Protein AF-A0A525PSF4-F1 (afdb_monomer_lite)

Foldseek 3Di:
DVVVCVVCVVVVVCCVQLDCLDPHVVVVVVCVVVVPPPLQVLLVLLVVLCCCCPQQVQPPRDDSDDDPVSSVSSPVSNVVSVVVVVVVLVVVLVVCCVVPVVVSVVSVVVCCCVVQVVVVVVLVCCLVPPPSRPPRSVSSVVSSVVVVVVVVCCVPVVDDDDDDDDDDDDDDDPVVDDDDPDDDDFPDQPDDPPDPDDDPPDDGTDD

Sequence (207 aa):
MAFNVMLIGGISTLLFNGNPLLRFDGYYVLADFIEIPNLSGRSTNYLSYLVQRYLYGVRDADQITSLWSERIWFVLYGVAAFIYRMFIMFAIIAYIAGRFFIIGVVLAIWAASTQLLIPIGKGMSFLSGSPKLRTNRPRAIMTTTAIVAALLALLFLVPFPSYSIVDGVIWPSQQAQVRAGTNGFVTKVAIGSEQKKVRTDDLLLQL

pLDDT: mean 76.55, std 10.65, range [49.19, 89.62]

Structure (mmCIF, N/CA/C/O backbone):
data_AF-A0A525PSF4-F1
#
_entry.id   AF-A0A525PSF4-F1
#
loop_
_atom_site.group_PDB
_atom_site.id
_atom_site.type_symbol
_atom_site.label_atom_id
_atom_site.label_alt_id
_atom_site.label_comp_id
_atom_site.label_asym_id
_atom_site.label_entity_id
_atom_site.label_seq_id
_atom_site.pdbx_PDB_ins_code
_atom_site.Cartn_x
_atom_site.Cartn_y
_atom_site.Cartn_z
_atom_site.occupancy
_atom_site.B_iso_or_equiv
_atom_site.auth_seq_id
_atom_site.auth_comp_id
_atom_site.auth_asym_id
_atom_site.auth_atom_id
_atom_site.pdbx_PDB_model_num
ATOM 1 N N . MET A 1 1 ? -19.520 26.017 9.541 1.00 68.56 1 MET A N 1
ATOM 2 C CA . MET A 1 1 ? -19.691 24.702 8.878 1.00 68.56 1 MET A CA 1
ATOM 3 C C . MET A 1 1 ? -19.338 24.743 7.393 1.00 68.56 1 MET A C 1
ATOM 5 O O . MET A 1 1 ? -18.453 23.995 7.009 1.00 68.56 1 MET A O 1
ATOM 9 N N . ALA A 1 2 ? -19.917 25.641 6.580 1.00 78.25 2 ALA A N 1
ATOM 10 C CA . ALA A 1 2 ? -19.591 25.749 5.146 1.00 78.25 2 ALA A CA 1
ATOM 11 C C . ALA A 1 2 ? -18.096 26.011 4.852 1.00 78.25 2 ALA A C 1
ATOM 13 O O . ALA A 1 2 ? -17.533 25.368 3.976 1.00 78.25 2 ALA A O 1
ATOM 14 N N . PHE A 1 3 ? -17.428 26.868 5.636 1.00 84.69 3 PHE A N 1
ATOM 15 C CA . PHE A 1 3 ? -15.984 27.119 5.506 1.00 84.69 3 PHE A CA 1
ATOM 16 C C . PHE A 1 3 ? -15.126 25.876 5.800 1.00 84.69 3 PHE A C 1
ATOM 18 O O . PHE A 1 3 ? -14.216 25.576 5.038 1.00 84.69 3 PHE A O 1
ATOM 25 N N . ASN A 1 4 ? -15.455 25.101 6.842 1.00 83.12 4 ASN A N 1
ATOM 26 C CA . ASN A 1 4 ? -14.743 23.854 7.153 1.00 83.12 4 ASN A CA 1
ATOM 27 C C . ASN A 1 4 ? -14.926 22.817 6.039 1.00 83.12 4 ASN A C 1
ATOM 29 O O . ASN A 1 4 ? -13.969 22.150 5.669 1.00 83.12 4 ASN A O 1
ATOM 33 N N . VAL A 1 5 ? -16.131 22.710 5.471 1.00 85.75 5 VAL A N 1
ATOM 34 C CA . VAL A 1 5 ? -16.399 21.820 4.331 1.00 85.75 5 VAL A CA 1
ATOM 35 C C . VAL A 1 5 ? -15.643 22.284 3.082 1.00 85.75 5 VAL A C 1
ATOM 37 O O . VAL A 1 5 ? -15.045 21.457 2.403 1.00 85.75 5 VAL A O 1
ATOM 40 N N . MET A 1 6 ? -15.604 23.592 2.808 1.00 89.25 6 MET A N 1
ATOM 41 C CA . MET A 1 6 ? -14.854 24.171 1.688 1.00 89.25 6 MET A CA 1
ATOM 42 C C . MET A 1 6 ? -13.342 23.949 1.833 1.00 89.25 6 MET A C 1
ATOM 44 O O . MET A 1 6 ? -12.699 23.525 0.877 1.00 89.25 6 MET A O 1
ATOM 48 N N . LEU A 1 7 ? -12.777 24.177 3.025 1.00 88.38 7 LEU A N 1
ATOM 49 C CA . LEU A 1 7 ? -11.356 23.949 3.304 1.00 88.38 7 LEU A CA 1
ATOM 50 C C . LEU A 1 7 ? -10.989 22.468 3.211 1.00 88.38 7 LEU A C 1
ATOM 52 O O . LEU A 1 7 ? -10.051 22.116 2.501 1.00 88.38 7 LEU A O 1
ATOM 56 N N . ILE A 1 8 ? -11.731 21.597 3.899 1.00 84.94 8 ILE A N 1
ATOM 57 C CA . ILE A 1 8 ? -11.455 20.155 3.911 1.00 84.94 8 ILE A CA 1
ATOM 58 C C . ILE A 1 8 ? -11.647 19.577 2.507 1.00 84.94 8 ILE A C 1
ATOM 60 O O . ILE A 1 8 ? -10.788 18.838 2.036 1.00 84.94 8 ILE A O 1
ATOM 64 N N . GLY A 1 9 ? -12.726 19.943 1.811 1.00 80.94 9 GLY A N 1
ATOM 65 C CA . GLY A 1 9 ? -12.998 19.496 0.446 1.00 80.94 9 GLY A CA 1
ATOM 66 C C . GLY A 1 9 ? -11.954 19.988 -0.556 1.00 80.94 9 GLY A C 1
ATOM 67 O O . GLY A 1 9 ? -11.463 19.195 -1.359 1.00 80.94 9 GLY A O 1
ATOM 68 N N . GLY A 1 10 ? -11.558 21.261 -0.480 1.00 80.88 10 GLY A N 1
ATOM 69 C CA . GLY A 1 10 ? -10.532 21.843 -1.348 1.00 80.88 10 GLY A CA 1
ATOM 70 C C . GLY A 1 10 ? -9.157 21.209 -1.138 1.00 80.88 10 GLY A C 1
ATOM 71 O O . GLY A 1 10 ? -8.545 20.739 -2.096 1.00 80.88 10 GLY A O 1
ATOM 72 N N . ILE A 1 11 ? -8.700 21.114 0.117 1.00 83.12 11 ILE A N 1
ATOM 73 C CA . ILE A 1 11 ? -7.413 20.489 0.460 1.00 83.12 11 ILE A CA 1
ATOM 74 C C . ILE A 1 11 ? -7.424 19.002 0.094 1.00 83.12 11 ILE A C 1
ATOM 76 O O . ILE A 1 11 ? -6.464 18.509 -0.490 1.00 83.12 11 ILE A O 1
ATOM 80 N N . SER A 1 12 ? -8.512 18.286 0.388 1.00 78.25 12 SER A N 1
ATOM 81 C CA . SER A 1 12 ? -8.633 16.866 0.059 1.00 78.25 12 SER A CA 1
ATOM 82 C C . SER A 1 12 ? -8.576 16.642 -1.451 1.00 78.25 12 SER A C 1
ATOM 84 O O . SER A 1 12 ? -7.785 15.822 -1.906 1.00 78.25 12 SER A O 1
ATOM 86 N N . THR A 1 13 ? -9.321 17.420 -2.240 1.00 81.31 13 THR A N 1
ATOM 87 C CA . THR A 1 13 ? -9.320 17.305 -3.708 1.00 81.31 13 THR A CA 1
ATOM 88 C C . THR A 1 13 ? -7.936 17.573 -4.290 1.00 81.31 13 THR A C 1
ATOM 90 O O . THR A 1 13 ? -7.489 16.837 -5.168 1.00 81.31 13 THR A O 1
ATOM 93 N N . LEU A 1 14 ? -7.235 18.583 -3.768 1.00 80.00 14 LEU A N 1
ATOM 94 C CA . LEU A 1 14 ? -5.888 18.929 -4.211 1.00 80.00 14 LEU A CA 1
ATOM 95 C C . LEU A 1 14 ? -4.870 17.848 -3.832 1.00 80.00 14 LEU A C 1
ATOM 97 O O . LEU A 1 14 ? -4.050 17.479 -4.662 1.00 80.00 14 LEU A O 1
ATOM 101 N N . LEU A 1 15 ? -4.947 17.282 -2.625 1.00 78.12 15 LEU A N 1
ATOM 102 C CA . LEU A 1 15 ? -4.068 16.186 -2.202 1.00 78.12 15 LEU A CA 1
ATOM 103 C C . LEU A 1 15 ? -4.342 14.882 -2.964 1.00 78.12 15 LEU A C 1
ATOM 105 O O . LEU A 1 15 ? -3.406 14.148 -3.276 1.00 78.12 15 LEU A O 1
ATOM 109 N N . PHE A 1 16 ? -5.606 14.591 -3.284 1.00 76.06 16 PHE A N 1
ATOM 110 C CA . PHE A 1 16 ? -5.970 13.404 -4.058 1.00 76.06 16 PHE A CA 1
ATOM 111 C C . PHE A 1 16 ? -5.549 13.526 -5.529 1.00 76.06 16 PHE A C 1
ATOM 113 O O . PHE A 1 16 ? -4.930 12.594 -6.043 1.00 76.06 16 PHE A O 1
ATOM 120 N N . ASN A 1 17 ? -5.821 14.657 -6.196 1.00 79.62 17 ASN A N 1
ATOM 121 C CA . ASN A 1 17 ? -5.400 14.871 -7.590 1.00 79.62 17 ASN A CA 1
ATOM 122 C C . ASN A 1 17 ? -3.900 15.139 -7.723 1.00 79.62 17 ASN A C 1
ATOM 124 O O . ASN A 1 17 ? -3.276 14.677 -8.672 1.00 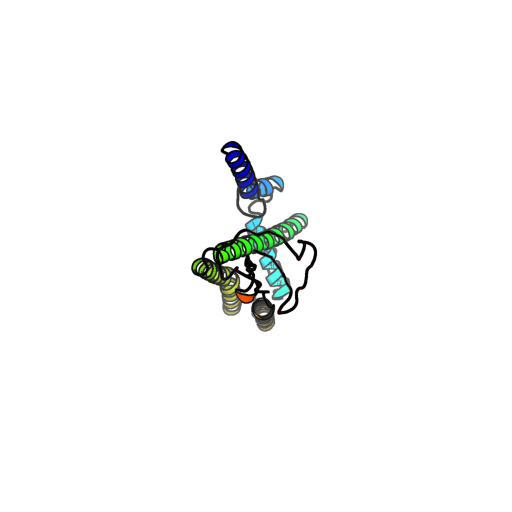79.62 17 ASN A O 1
ATOM 128 N N . GLY A 1 18 ? -3.306 15.838 -6.759 1.00 79.06 18 GLY A N 1
ATOM 129 C CA . GLY A 1 18 ? -1.881 16.161 -6.721 1.00 79.06 18 GLY A CA 1
ATOM 130 C C . GLY A 1 18 ? -0.982 14.981 -6.361 1.00 79.06 18 GLY A C 1
ATOM 131 O O . GLY A 1 18 ? 0.233 15.141 -6.314 1.00 79.06 18 GLY A O 1
ATOM 132 N N . ASN A 1 19 ? -1.541 13.797 -6.112 1.00 83.38 19 ASN A N 1
ATOM 133 C CA . ASN A 1 19 ? -0.766 12.607 -5.813 1.00 83.38 19 ASN A CA 1
ATOM 134 C C . ASN A 1 19 ? 0.013 12.123 -7.054 1.00 83.38 19 ASN A C 1
ATOM 136 O O . ASN A 1 19 ? -0.598 11.610 -7.994 1.00 83.38 19 ASN A O 1
ATOM 140 N N . PRO A 1 20 ? 1.356 12.185 -7.044 1.00 80.12 20 PRO A N 1
ATOM 141 C CA . PRO A 1 20 ? 2.158 11.825 -8.207 1.00 80.12 20 PRO A CA 1
ATOM 142 C C . PRO A 1 20 ? 2.241 10.310 -8.450 1.00 80.12 20 PRO A C 1
ATOM 144 O O . PRO A 1 20 ? 2.623 9.870 -9.533 1.00 80.12 20 PRO A O 1
ATOM 147 N N . LEU A 1 21 ? 1.893 9.488 -7.456 1.00 81.81 21 LEU A N 1
ATOM 148 C CA . LEU A 1 21 ? 2.048 8.030 -7.498 1.00 81.81 21 LEU A CA 1
ATOM 149 C C . LEU A 1 21 ? 0.902 7.314 -8.225 1.00 81.81 21 LEU A C 1
ATOM 151 O O . LEU A 1 21 ? 1.053 6.165 -8.644 1.00 81.81 21 LEU A O 1
ATOM 155 N N . LEU A 1 22 ? -0.243 7.973 -8.392 1.00 79.25 22 LEU A N 1
ATOM 156 C CA . LEU A 1 22 ? -1.371 7.481 -9.181 1.00 79.25 22 LEU A CA 1
ATOM 157 C C . LEU A 1 22 ? -1.540 8.356 -10.421 1.00 79.25 22 LEU A C 1
ATOM 159 O O . LEU A 1 22 ? -1.177 9.522 -10.391 1.00 79.25 22 LEU A O 1
ATOM 163 N N . ARG A 1 23 ? -2.084 7.796 -11.512 1.00 76.94 23 ARG A N 1
ATOM 164 C CA . ARG A 1 23 ? -2.339 8.514 -12.779 1.00 76.94 23 ARG A CA 1
ATOM 165 C C . ARG A 1 23 ? -3.485 9.529 -12.635 1.00 76.94 23 ARG A C 1
ATOM 167 O O . ARG A 1 23 ? -4.541 9.365 -13.237 1.00 76.94 23 ARG A O 1
ATOM 174 N N . PHE A 1 24 ? -3.258 10.537 -11.811 1.00 82.75 24 PHE A N 1
ATOM 175 C CA . PHE A 1 24 ? -4.042 11.757 -11.681 1.00 82.75 24 PHE A CA 1
ATOM 176 C C . PHE A 1 24 ? -3.187 12.941 -12.153 1.00 82.75 24 PHE A C 1
ATOM 178 O O . PHE A 1 24 ? -2.086 12.740 -12.673 1.00 82.75 24 PHE A O 1
ATOM 185 N N . ASP A 1 25 ? -3.658 14.169 -11.964 1.00 84.38 25 ASP A N 1
ATOM 186 C CA . ASP A 1 25 ? -2.964 15.372 -12.439 1.00 84.38 25 ASP A CA 1
ATOM 187 C C . ASP A 1 25 ? -1.530 15.491 -11.891 1.00 84.38 25 ASP A C 1
ATOM 189 O O . ASP A 1 25 ? -0.600 15.812 -12.630 1.00 84.38 25 ASP A O 1
ATOM 193 N N . GLY A 1 26 ? -1.304 15.115 -10.628 1.00 84.81 26 GLY A N 1
ATOM 194 C CA . GLY A 1 26 ? 0.020 15.116 -10.003 1.00 84.81 26 GLY A CA 1
ATOM 195 C C . GLY A 1 26 ? 1.029 14.179 -10.672 1.00 84.81 26 GLY A C 1
ATOM 196 O O . GLY A 1 26 ? 2.228 14.453 -10.657 1.00 84.81 26 GLY A O 1
ATOM 197 N N . TYR A 1 27 ? 0.573 13.086 -11.295 1.00 88.06 27 TYR A N 1
ATOM 198 C CA . TYR A 1 27 ? 1.457 12.195 -12.051 1.00 88.06 27 TYR A CA 1
ATOM 199 C C . TYR A 1 27 ? 1.974 12.856 -13.322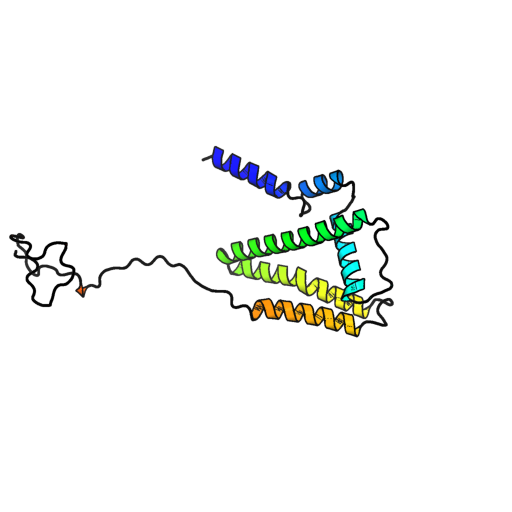 1.00 88.06 27 TYR A C 1
ATOM 201 O O . TYR A 1 27 ? 3.144 12.683 -13.655 1.00 88.06 27 TYR A O 1
ATOM 209 N N . TYR A 1 28 ? 1.120 13.596 -14.029 1.00 87.31 28 TYR A N 1
ATOM 210 C CA . TYR A 1 28 ? 1.524 14.289 -15.249 1.00 87.31 28 TYR A CA 1
ATOM 211 C C . TYR A 1 28 ? 2.486 15.430 -14.929 1.00 87.31 28 TYR A C 1
ATOM 213 O O . TYR A 1 28 ? 3.520 15.532 -15.575 1.00 87.31 28 TYR A O 1
ATOM 221 N N . VAL A 1 29 ? 2.238 16.168 -13.841 1.00 87.38 29 VAL A N 1
ATOM 222 C CA . VAL A 1 29 ? 3.183 17.173 -13.329 1.00 87.38 29 VAL A CA 1
ATOM 223 C C . VAL A 1 29 ? 4.546 16.548 -13.016 1.00 87.38 29 VAL A C 1
ATOM 225 O O . VAL A 1 29 ? 5.573 17.094 -13.407 1.00 87.38 29 VAL A O 1
ATOM 228 N N . LEU A 1 30 ? 4.580 15.388 -12.348 1.00 87.25 30 LEU A N 1
ATOM 229 C CA . LEU A 1 30 ? 5.835 14.682 -12.074 1.00 87.25 30 LEU A CA 1
ATOM 230 C C . LEU A 1 30 ? 6.518 14.202 -13.366 1.00 87.25 30 LEU A C 1
ATOM 232 O O . LEU A 1 30 ? 7.735 14.308 -13.495 1.00 87.25 30 LEU A O 1
ATOM 236 N N . ALA A 1 31 ? 5.754 13.637 -14.301 1.00 86.88 31 ALA A N 1
ATOM 237 C CA . ALA A 1 31 ? 6.284 13.109 -15.554 1.00 86.88 31 ALA A CA 1
ATOM 238 C C . ALA A 1 31 ? 6.900 14.213 -16.423 1.00 86.88 31 ALA A C 1
ATOM 240 O O . ALA A 1 31 ? 7.978 14.000 -16.978 1.00 86.88 31 ALA A O 1
ATOM 241 N N . ASP A 1 32 ? 6.258 15.381 -16.475 1.00 88.69 32 ASP A N 1
ATOM 242 C CA . ASP A 1 32 ? 6.763 16.562 -17.173 1.00 88.69 32 ASP A CA 1
ATOM 243 C C . ASP A 1 32 ? 7.988 17.143 -16.457 1.00 88.69 32 ASP A C 1
ATOM 245 O O . ASP A 1 32 ? 8.981 17.456 -17.105 1.00 88.69 32 ASP A O 1
ATOM 249 N N . PHE A 1 33 ? 7.979 17.199 -15.119 1.00 89.62 33 PHE A N 1
ATOM 250 C CA . PHE A 1 33 ? 9.115 17.691 -14.330 1.00 89.62 33 PHE A CA 1
ATOM 251 C C . PHE A 1 33 ? 10.390 16.851 -14.508 1.00 89.62 33 PHE A C 1
ATOM 253 O O . PHE A 1 33 ? 11.495 17.384 -14.466 1.00 89.62 33 PHE A O 1
ATOM 260 N N . ILE A 1 34 ? 10.246 15.535 -14.681 1.00 86.88 34 ILE A N 1
ATOM 261 C CA . ILE A 1 34 ? 11.376 14.611 -14.883 1.00 86.88 34 ILE A CA 1
ATOM 262 C C . ILE A 1 34 ? 11.661 14.409 -16.387 1.00 86.88 34 ILE A C 1
ATOM 264 O O . ILE A 1 34 ? 12.606 13.713 -16.742 1.00 86.88 34 ILE A O 1
ATOM 268 N N . GLU A 1 35 ? 10.863 15.004 -17.279 1.00 88.12 35 GLU A N 1
ATOM 269 C CA . GLU A 1 35 ? 10.956 14.858 -18.741 1.00 88.12 35 GLU A CA 1
ATOM 270 C C . GLU A 1 35 ? 10.900 13.392 -19.227 1.00 88.12 35 GLU A C 1
ATOM 272 O O . GLU A 1 35 ? 11.423 13.037 -20.286 1.00 88.12 35 GLU A O 1
ATOM 277 N N . ILE A 1 36 ? 10.242 12.504 -18.467 1.00 86.06 36 ILE A N 1
ATOM 278 C CA . ILE A 1 36 ? 10.090 11.086 -18.826 1.00 86.06 36 ILE A CA 1
ATOM 279 C C . ILE A 1 36 ? 8.642 10.821 -19.253 1.00 86.06 36 ILE A C 1
ATOM 281 O O . ILE A 1 36 ? 7.773 10.571 -18.403 1.00 86.06 36 ILE A O 1
ATOM 285 N N . PRO A 1 37 ? 8.357 10.772 -20.569 1.00 84.81 37 PRO A N 1
ATOM 286 C CA . PRO A 1 37 ? 7.018 10.469 -21.041 1.00 84.81 37 PRO A CA 1
ATOM 287 C C . PRO A 1 37 ? 6.627 9.038 -20.659 1.00 84.81 37 PRO A C 1
ATOM 289 O O . PRO A 1 37 ? 7.425 8.097 -20.716 1.00 84.81 37 PRO A O 1
ATOM 292 N N . ASN A 1 38 ? 5.357 8.862 -20.285 1.00 85.62 38 ASN A N 1
ATOM 293 C CA . ASN A 1 38 ? 4.789 7.571 -19.888 1.00 85.62 38 ASN A CA 1
ATOM 294 C C . ASN A 1 38 ? 5.593 6.849 -18.778 1.00 85.62 38 ASN A C 1
ATOM 296 O O . ASN A 1 38 ? 5.748 5.623 -18.810 1.00 85.62 38 ASN A O 1
ATOM 300 N N . LEU A 1 39 ? 6.074 7.599 -17.776 1.00 86.75 39 LEU A N 1
ATOM 301 C CA . LEU A 1 39 ? 6.823 7.089 -16.620 1.00 86.75 39 LEU A CA 1
ATOM 302 C C . LEU A 1 39 ? 6.185 5.837 -15.999 1.00 86.75 39 LEU A C 1
ATOM 304 O O . LEU A 1 39 ? 6.864 4.836 -15.789 1.00 86.75 39 LEU A O 1
ATOM 308 N N . SER A 1 40 ? 4.870 5.847 -15.775 1.00 85.25 40 SER A N 1
ATOM 309 C CA . SER A 1 40 ? 4.142 4.715 -15.178 1.00 85.25 40 SER A CA 1
ATOM 310 C C . SER A 1 40 ? 4.157 3.445 -16.036 1.00 85.25 40 SER A C 1
ATOM 312 O O . SER A 1 40 ? 4.362 2.347 -15.513 1.00 85.25 40 SER A O 1
ATOM 314 N N . GLY A 1 41 ? 3.963 3.574 -17.353 1.00 84.88 41 GLY A N 1
ATOM 315 C CA . GLY A 1 41 ? 4.000 2.440 -18.274 1.00 84.88 41 GLY A CA 1
ATOM 316 C C . GLY A 1 41 ? 5.414 1.879 -18.406 1.00 84.88 41 GLY A C 1
ATOM 317 O O . GLY A 1 41 ? 5.619 0.675 -18.256 1.00 84.88 41 GLY A O 1
ATOM 318 N N . ARG A 1 42 ? 6.406 2.760 -18.604 1.00 86.12 42 ARG A N 1
ATOM 319 C CA . ARG A 1 42 ? 7.826 2.384 -18.701 1.00 86.12 42 ARG A CA 1
ATOM 320 C C . ARG A 1 42 ? 8.328 1.741 -17.408 1.00 86.12 42 ARG A C 1
ATOM 322 O O . ARG A 1 42 ? 8.990 0.710 -17.465 1.00 86.12 42 ARG A O 1
ATOM 329 N N . SER A 1 43 ? 7.937 2.281 -16.257 1.00 86.69 43 SER A N 1
ATOM 330 C CA . SER A 1 43 ? 8.244 1.729 -14.937 1.00 86.69 43 SER A CA 1
ATOM 331 C C . SER A 1 43 ? 7.653 0.331 -14.736 1.00 86.69 43 SER A C 1
ATOM 333 O O . SER A 1 43 ? 8.380 -0.590 -14.364 1.00 86.69 43 SER A O 1
ATOM 335 N N . THR A 1 44 ? 6.373 0.128 -15.069 1.00 83.38 44 THR A N 1
ATOM 336 C CA . THR A 1 44 ? 5.719 -1.191 -14.965 1.00 83.38 44 THR A CA 1
ATOM 337 C C . THR A 1 44 ? 6.405 -2.229 -15.858 1.00 83.38 44 THR A C 1
ATOM 339 O O . THR A 1 44 ? 6.654 -3.362 -15.433 1.00 83.38 44 THR A O 1
ATOM 342 N N . ASN A 1 45 ? 6.768 -1.841 -17.083 1.00 82.56 45 ASN A N 1
ATOM 343 C CA . ASN A 1 45 ? 7.496 -2.705 -18.009 1.00 82.56 45 ASN A CA 1
ATOM 344 C C . ASN A 1 45 ? 8.911 -3.013 -17.500 1.00 82.56 45 ASN A C 1
ATOM 346 O O . ASN A 1 45 ? 9.353 -4.157 -17.576 1.00 82.56 45 ASN A O 1
ATOM 350 N N . TYR A 1 46 ? 9.607 -2.024 -16.932 1.00 84.69 46 TYR A N 1
ATOM 351 C CA . TYR A 1 46 ? 10.944 -2.205 -16.370 1.00 84.69 46 TYR A CA 1
ATOM 352 C C . TYR A 1 46 ? 10.933 -3.136 -15.151 1.00 84.69 46 TYR A C 1
ATOM 354 O O . TYR A 1 46 ? 11.741 -4.061 -15.081 1.00 84.69 4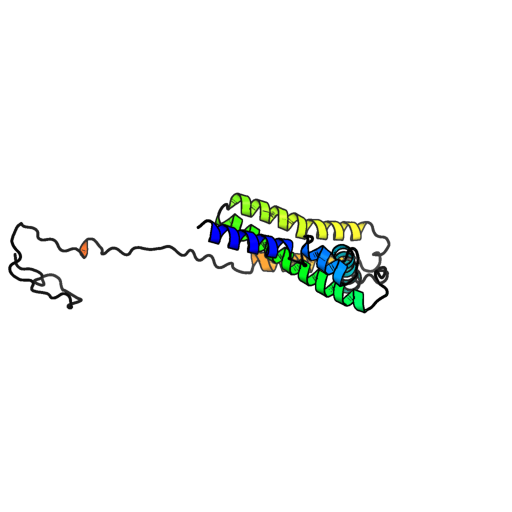6 TYR A O 1
ATOM 362 N N . LEU A 1 47 ? 9.972 -2.976 -14.235 1.00 82.69 47 LEU A N 1
ATOM 363 C CA . LEU A 1 47 ? 9.771 -3.911 -13.124 1.00 82.69 47 LEU A CA 1
ATOM 364 C C . LEU A 1 47 ? 9.449 -5.322 -13.628 1.00 82.69 47 LEU A C 1
ATOM 366 O O . LEU A 1 47 ? 10.001 -6.295 -13.119 1.00 82.69 47 LEU A O 1
ATOM 370 N N . SER A 1 48 ? 8.628 -5.444 -14.673 1.00 78.06 48 SER A N 1
ATOM 371 C CA . SER A 1 48 ? 8.341 -6.737 -15.308 1.00 78.06 48 SER A CA 1
ATOM 372 C C . SER A 1 48 ? 9.602 -7.373 -15.904 1.00 78.06 48 SER A C 1
ATOM 374 O O . SER A 1 48 ? 9.812 -8.573 -15.745 1.00 78.06 48 SER A O 1
ATOM 376 N N . TYR A 1 49 ? 10.479 -6.579 -16.525 1.00 79.25 49 TYR A N 1
ATOM 377 C CA . TYR A 1 49 ? 11.793 -7.019 -17.001 1.00 79.25 49 TYR A CA 1
ATOM 378 C C . TYR A 1 49 ? 12.695 -7.495 -15.850 1.00 79.25 49 TYR A C 1
ATOM 380 O O . TYR A 1 49 ? 13.304 -8.558 -15.956 1.00 79.25 49 TYR A O 1
ATOM 388 N N . LEU A 1 50 ? 12.756 -6.762 -14.731 1.00 78.94 50 LEU A N 1
ATOM 389 C CA . LEU A 1 50 ? 13.505 -7.173 -13.537 1.00 78.94 50 LEU A CA 1
ATOM 390 C C . LEU A 1 50 ? 12.991 -8.511 -12.997 1.00 78.94 50 LEU A C 1
ATOM 392 O O . LEU A 1 50 ? 13.783 -9.409 -12.721 1.00 78.94 50 LEU A O 1
ATOM 396 N N . VAL A 1 51 ? 11.672 -8.677 -12.908 1.00 74.31 51 VAL A N 1
ATOM 397 C CA . VAL A 1 51 ? 11.054 -9.946 -12.513 1.00 74.31 51 VAL A CA 1
ATOM 398 C C . VAL A 1 51 ? 11.442 -11.054 -13.498 1.00 74.31 51 VAL A C 1
ATOM 400 O O . VAL A 1 51 ? 11.929 -12.102 -13.087 1.00 74.31 51 VAL A O 1
ATOM 403 N N . GLN A 1 52 ? 11.340 -10.833 -14.808 1.00 71.00 52 GLN A N 1
ATOM 404 C CA . GLN A 1 52 ? 11.716 -11.850 -15.797 1.00 71.00 52 GLN A CA 1
ATOM 405 C C . GLN A 1 52 ? 13.204 -12.226 -15.734 1.00 71.00 52 GLN A C 1
ATOM 407 O O . GLN A 1 52 ? 13.546 -13.409 -15.786 1.00 71.00 52 GLN A O 1
ATOM 412 N N . ARG A 1 53 ? 14.093 -11.244 -15.577 1.00 74.69 53 ARG A N 1
ATOM 413 C CA . ARG A 1 53 ? 15.541 -11.458 -15.558 1.00 74.69 53 ARG A CA 1
ATOM 414 C C . ARG A 1 53 ? 16.027 -12.096 -14.260 1.00 74.69 53 ARG A C 1
ATOM 416 O O . ARG A 1 53 ? 16.800 -13.049 -14.313 1.00 74.69 53 ARG A O 1
ATOM 423 N N . TYR A 1 54 ? 15.593 -11.582 -13.109 1.00 75.62 54 TYR A N 1
ATOM 424 C CA . TYR A 1 54 ? 16.090 -12.014 -11.799 1.00 75.62 54 TYR A CA 1
ATOM 425 C C . TYR A 1 54 ? 15.231 -13.111 -11.169 1.00 75.62 54 TYR A C 1
ATOM 427 O O . TYR A 1 54 ? 15.783 -14.077 -10.646 1.00 75.62 54 TYR A O 1
ATOM 435 N N . LEU A 1 55 ? 13.900 -13.003 -11.242 1.00 67.00 55 LEU A N 1
ATOM 436 C CA . LEU A 1 55 ? 12.993 -13.985 -10.636 1.00 67.00 55 LEU A CA 1
ATOM 437 C C . LEU A 1 55 ? 12.795 -15.216 -11.530 1.00 67.00 55 LEU A C 1
ATOM 439 O O . LEU A 1 55 ? 12.799 -16.343 -11.036 1.00 67.00 55 LEU A O 1
ATOM 443 N N . TYR A 1 56 ? 12.649 -15.016 -12.844 1.00 66.00 56 TYR A N 1
ATOM 444 C CA . TYR A 1 56 ? 12.439 -16.109 -13.806 1.00 66.00 56 TYR A CA 1
ATOM 445 C C . TYR A 1 56 ? 13.717 -16.556 -14.531 1.00 66.00 56 TYR A C 1
ATOM 447 O O . TYR A 1 56 ? 13.710 -17.578 -15.216 1.00 66.00 56 TYR A O 1
ATOM 455 N N . GLY A 1 57 ? 14.836 -15.844 -14.354 1.00 63.28 57 GLY A N 1
ATOM 456 C CA . GLY A 1 57 ? 16.133 -16.218 -14.928 1.00 63.28 57 GLY A CA 1
ATOM 457 C C . GLY A 1 57 ? 16.200 -16.114 -16.456 1.00 63.28 57 GLY A C 1
ATOM 458 O O . GLY A 1 57 ? 17.008 -16.803 -17.079 1.00 63.28 57 GLY A O 1
ATOM 459 N N . VAL A 1 58 ? 15.340 -15.307 -17.082 1.00 67.38 58 VAL A N 1
ATOM 460 C CA . VAL A 1 58 ? 15.296 -15.118 -18.539 1.00 67.38 58 VAL A CA 1
ATOM 461 C C . VAL A 1 58 ? 16.432 -14.181 -18.946 1.00 67.38 58 VAL A C 1
ATOM 463 O O . VAL A 1 58 ? 16.419 -12.997 -18.615 1.00 67.38 58 VAL A O 1
ATOM 466 N N . ARG A 1 59 ? 17.446 -14.717 -19.636 1.00 59.12 59 ARG A N 1
ATOM 467 C CA . ARG A 1 59 ? 18.638 -13.950 -20.043 1.00 59.12 59 ARG A CA 1
ATOM 468 C C . ARG A 1 59 ? 18.405 -13.076 -21.285 1.00 59.12 59 ARG A C 1
ATOM 470 O O . ARG A 1 59 ? 19.044 -12.036 -21.384 1.00 59.12 59 ARG A O 1
ATOM 477 N N . ASP A 1 60 ? 17.429 -13.426 -22.127 1.00 60.12 60 ASP A N 1
ATOM 478 C CA . ASP A 1 60 ? 17.077 -12.718 -23.376 1.00 60.12 60 ASP A CA 1
ATOM 479 C C . ASP A 1 60 ? 15.931 -11.704 -23.209 1.00 60.12 60 ASP A C 1
ATOM 481 O O . ASP A 1 60 ? 15.108 -11.498 -24.110 1.00 60.12 60 ASP A O 1
ATOM 485 N N . ALA A 1 61 ? 15.811 -11.118 -22.017 1.00 62.94 61 ALA A N 1
ATOM 486 C CA . ALA A 1 61 ? 14.842 -10.061 -21.774 1.00 62.94 61 ALA A CA 1
ATOM 487 C C . ALA A 1 61 ? 15.362 -8.753 -22.401 1.00 62.94 61 ALA A C 1
ATOM 489 O O . ALA A 1 61 ? 16.477 -8.317 -22.105 1.00 62.94 61 ALA A O 1
ATOM 490 N N . ASP A 1 62 ? 14.566 -8.146 -23.278 1.00 60.94 62 ASP A N 1
ATOM 491 C CA . ASP A 1 62 ? 14.954 -6.944 -24.018 1.00 60.94 62 ASP A CA 1
ATOM 492 C C . ASP A 1 62 ? 15.123 -5.754 -23.052 1.00 60.94 62 ASP A C 1
ATOM 494 O O . ASP A 1 62 ? 14.255 -5.477 -22.218 1.00 60.94 62 ASP A O 1
ATOM 498 N N . GLN A 1 63 ? 16.262 -5.054 -23.121 1.00 62.16 63 GLN A N 1
ATOM 499 C CA . GLN A 1 63 ? 16.508 -3.878 -22.280 1.00 62.16 63 GLN A CA 1
ATOM 500 C C . GLN A 1 63 ? 15.644 -2.702 -22.755 1.00 62.16 63 GLN A C 1
ATOM 502 O O . GLN A 1 63 ? 15.836 -2.182 -23.846 1.00 62.16 63 GLN A O 1
ATOM 507 N N . ILE A 1 64 ? 14.711 -2.258 -21.908 1.00 65.06 64 ILE A N 1
ATOM 508 C CA . ILE A 1 64 ? 13.740 -1.193 -22.234 1.00 65.06 64 ILE A CA 1
ATOM 509 C C . ILE A 1 64 ? 14.364 0.219 -22.175 1.00 65.06 64 ILE A C 1
ATOM 511 O O . ILE A 1 64 ? 13.810 1.165 -22.732 1.00 65.06 64 ILE A O 1
ATOM 515 N N . THR A 1 65 ? 15.500 0.398 -21.488 1.00 66.81 65 THR A N 1
ATOM 516 C CA . THR A 1 65 ? 16.193 1.697 -21.415 1.00 66.81 65 THR A CA 1
ATOM 517 C C . THR A 1 65 ? 17.716 1.574 -21.394 1.00 66.81 65 THR A C 1
ATOM 519 O O . THR A 1 65 ? 18.296 0.723 -20.700 1.00 66.81 65 THR A O 1
ATOM 522 N N . SER A 1 66 ? 18.351 2.482 -22.132 1.00 61.28 66 SER A N 1
ATOM 523 C CA . SER A 1 66 ? 19.799 2.623 -22.275 1.00 61.28 66 SER A CA 1
ATOM 524 C C . SER A 1 66 ? 20.423 3.471 -21.157 1.00 61.28 66 SER A C 1
ATOM 526 O O . SER A 1 66 ? 21.589 3.264 -20.832 1.00 61.28 66 SER A O 1
ATOM 528 N N . LEU A 1 67 ? 19.670 4.392 -20.534 1.00 79.56 67 LEU A N 1
ATOM 529 C CA . LEU A 1 67 ? 20.204 5.340 -19.545 1.00 79.56 67 LEU A CA 1
ATOM 530 C C . LEU A 1 67 ? 20.051 4.825 -18.110 1.00 79.56 67 LEU A C 1
ATOM 532 O O . LEU A 1 67 ? 18.979 4.396 -17.688 1.00 79.56 67 LEU A O 1
ATOM 536 N N . TRP A 1 68 ? 21.126 4.915 -17.325 1.00 77.06 68 TRP A N 1
ATOM 537 C CA . TRP A 1 68 ? 21.130 4.481 -15.925 1.00 77.06 68 TRP A CA 1
ATOM 538 C C . TRP A 1 68 ? 20.230 5.346 -15.029 1.00 77.06 68 TRP A C 1
ATOM 540 O O . TRP A 1 68 ? 19.510 4.803 -14.192 1.00 77.06 68 TRP A O 1
ATOM 550 N N . SER A 1 69 ? 20.189 6.661 -15.258 1.00 81.12 69 SER A N 1
ATOM 551 C CA . SER A 1 69 ? 19.371 7.599 -14.477 1.00 81.12 69 SER A CA 1
ATOM 552 C C . SER A 1 69 ? 17.869 7.308 -14.581 1.00 81.12 69 SER A C 1
ATOM 554 O O . SER A 1 69 ? 17.163 7.343 -13.576 1.00 81.12 69 SER A O 1
ATOM 556 N N . GLU A 1 70 ? 17.374 6.926 -15.765 1.00 84.56 70 GLU A N 1
ATOM 557 C CA . GLU A 1 70 ? 15.964 6.546 -15.947 1.00 84.56 70 GLU A CA 1
AT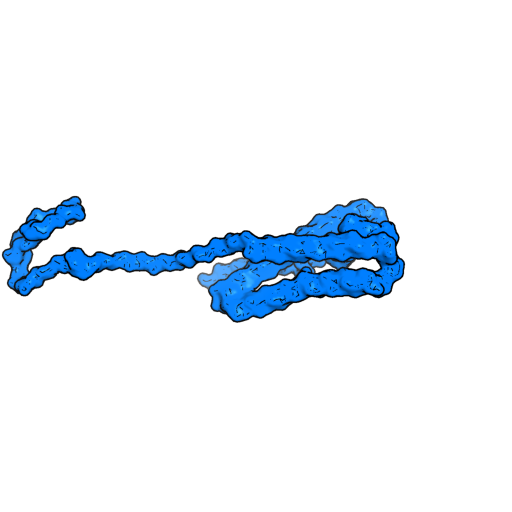OM 558 C C . GLU A 1 70 ? 15.606 5.265 -15.177 1.00 84.56 70 GLU A C 1
ATOM 560 O O . GLU A 1 70 ? 14.495 5.128 -14.665 1.00 84.56 70 GLU A O 1
ATOM 565 N N . ARG A 1 71 ? 16.549 4.319 -15.050 1.00 84.19 71 ARG A N 1
ATOM 566 C CA . ARG A 1 71 ? 16.318 3.047 -14.342 1.00 84.19 71 ARG A CA 1
ATOM 567 C C . ARG A 1 71 ? 15.993 3.273 -12.872 1.00 84.19 71 ARG A C 1
ATOM 569 O O . ARG A 1 71 ? 15.124 2.587 -12.339 1.00 84.19 71 ARG A O 1
ATOM 576 N N . ILE A 1 72 ? 16.674 4.223 -12.229 1.00 86.38 72 ILE A N 1
ATOM 577 C CA . ILE A 1 72 ? 16.432 4.571 -10.823 1.00 86.38 72 ILE A CA 1
ATOM 578 C C . ILE A 1 72 ? 15.012 5.120 -10.672 1.00 86.38 72 ILE A C 1
ATOM 580 O O . ILE A 1 72 ? 14.256 4.623 -9.837 1.00 86.38 72 ILE A O 1
ATOM 584 N N . TRP A 1 73 ? 14.611 6.053 -11.540 1.00 87.69 73 TRP A N 1
ATOM 585 C CA . TRP A 1 73 ? 13.250 6.589 -11.557 1.00 87.69 73 TRP A CA 1
ATOM 586 C C . TRP A 1 73 ? 12.199 5.506 -11.784 1.00 87.69 73 TRP A C 1
ATOM 588 O O . TRP A 1 73 ? 11.198 5.479 -11.075 1.00 87.69 73 TRP A O 1
ATOM 598 N N . PHE A 1 74 ? 12.434 4.561 -12.695 1.00 87.69 74 PHE A N 1
ATOM 599 C CA . PHE A 1 74 ? 11.503 3.459 -12.933 1.00 87.69 74 PHE A CA 1
ATOM 600 C C . PHE A 1 74 ? 11.323 2.545 -11.728 1.00 87.69 74 PHE A C 1
ATOM 602 O O . PHE A 1 74 ? 10.191 2.144 -11.456 1.00 87.69 74 PHE A O 1
ATOM 609 N N . VAL A 1 75 ? 12.394 2.215 -11.005 1.00 86.44 75 VAL A N 1
ATOM 610 C CA . VAL A 1 75 ? 12.288 1.380 -9.800 1.00 86.44 75 VAL A CA 1
ATOM 611 C C . VAL A 1 75 ? 11.617 2.154 -8.678 1.00 86.44 75 VAL A C 1
ATOM 613 O O . VAL A 1 75 ? 10.638 1.665 -8.122 1.00 86.44 75 VAL A O 1
ATOM 616 N N . LEU A 1 76 ? 12.100 3.361 -8.371 1.00 88.88 76 LEU A N 1
ATOM 617 C CA . LEU A 1 76 ? 11.567 4.170 -7.276 1.00 88.88 76 LEU A CA 1
ATOM 618 C C . LEU A 1 76 ? 10.090 4.488 -7.494 1.00 88.88 76 LEU A C 1
ATOM 620 O O . LEU A 1 76 ? 9.270 4.179 -6.631 1.00 88.88 76 LEU A O 1
ATOM 624 N N . TYR A 1 77 ? 9.739 5.025 -8.666 1.00 89.56 77 TYR A N 1
ATOM 625 C CA . TYR A 1 77 ? 8.354 5.331 -9.008 1.00 89.56 77 TYR A CA 1
ATOM 626 C C . TYR A 1 77 ? 7.493 4.070 -9.002 1.00 89.56 77 TYR A C 1
ATOM 628 O O . TYR A 1 77 ? 6.424 4.062 -8.405 1.00 89.56 77 TYR A O 1
ATOM 636 N N . GLY A 1 78 ? 7.950 2.989 -9.638 1.00 86.38 78 GLY A N 1
ATOM 637 C CA . GLY A 1 78 ? 7.154 1.773 -9.786 1.00 86.38 78 GLY A CA 1
ATOM 638 C C . GLY A 1 78 ? 6.858 1.091 -8.461 1.00 86.38 78 GLY A C 1
ATOM 639 O O . GLY A 1 78 ? 5.719 0.706 -8.207 1.00 86.38 78 GLY A O 1
ATOM 640 N N . VAL A 1 79 ? 7.871 0.978 -7.600 1.00 86.06 79 VAL A N 1
ATOM 641 C CA . VAL A 1 79 ? 7.726 0.401 -6.261 1.00 86.06 79 VAL A CA 1
ATOM 642 C C . VAL A 1 79 ? 6.853 1.302 -5.391 1.00 86.06 79 VAL A C 1
ATOM 644 O O . VAL A 1 79 ? 5.905 0.810 -4.782 1.00 86.06 79 VAL A O 1
ATOM 647 N N . ALA A 1 80 ? 7.101 2.616 -5.380 1.00 87.94 80 ALA A N 1
ATOM 648 C CA . ALA A 1 80 ? 6.299 3.558 -4.603 1.00 87.94 80 ALA A CA 1
ATOM 649 C C . ALA A 1 80 ? 4.831 3.573 -5.058 1.00 87.94 80 ALA A C 1
ATOM 651 O O . ALA A 1 80 ? 3.928 3.464 -4.231 1.00 87.94 80 ALA A O 1
ATOM 652 N N . ALA A 1 81 ? 4.578 3.626 -6.368 1.00 87.31 81 ALA A N 1
ATOM 653 C CA . ALA A 1 81 ? 3.237 3.591 -6.945 1.00 87.31 81 ALA A CA 1
ATOM 654 C C . ALA A 1 81 ? 2.517 2.269 -6.657 1.00 87.31 81 ALA A C 1
ATOM 656 O O . ALA A 1 81 ? 1.317 2.267 -6.377 1.00 87.31 81 ALA A O 1
ATOM 657 N N . PHE A 1 82 ? 3.232 1.140 -6.692 1.00 84.44 82 PHE A N 1
ATOM 658 C CA . PHE A 1 82 ? 2.673 -0.163 -6.345 1.00 84.44 82 PHE A CA 1
ATOM 659 C C . PHE A 1 82 ? 2.283 -0.244 -4.865 1.00 84.44 82 PHE A C 1
ATOM 661 O O . PHE A 1 82 ? 1.149 -0.617 -4.561 1.00 84.44 82 PHE A O 1
ATOM 668 N N . ILE A 1 83 ? 3.183 0.147 -3.955 1.00 85.00 83 ILE A N 1
ATOM 669 C CA . ILE A 1 83 ? 2.924 0.162 -2.507 1.00 85.00 83 ILE A CA 1
ATOM 670 C C . ILE A 1 83 ? 1.745 1.083 -2.197 1.00 85.00 83 ILE A C 1
ATOM 672 O O . ILE A 1 83 ? 0.806 0.675 -1.517 1.00 85.00 83 ILE A O 1
ATOM 676 N N . TYR A 1 84 ? 1.759 2.297 -2.747 1.00 87.25 84 TYR A N 1
ATOM 677 C CA . TYR A 1 84 ? 0.696 3.271 -2.540 1.00 87.25 84 TYR A CA 1
ATOM 678 C C . TYR A 1 84 ? -0.656 2.752 -3.046 1.00 87.25 84 TYR A C 1
ATOM 680 O O . TYR A 1 84 ? -1.659 2.832 -2.339 1.00 87.25 84 TYR A O 1
ATOM 688 N N . ARG A 1 85 ? -0.691 2.148 -4.243 1.00 85.94 85 ARG A N 1
ATOM 689 C CA . ARG A 1 85 ? -1.909 1.538 -4.796 1.00 85.94 85 ARG A CA 1
ATOM 690 C C . ARG A 1 85 ? -2.433 0.410 -3.910 1.00 85.94 85 ARG A C 1
ATOM 692 O O . ARG A 1 85 ? -3.636 0.352 -3.676 1.00 85.94 85 ARG A O 1
ATOM 699 N N . MET A 1 86 ? -1.553 -0.466 -3.424 1.00 82.50 86 MET A N 1
ATOM 700 C CA . MET A 1 86 ? -1.936 -1.566 -2.535 1.00 82.50 86 MET A CA 1
ATOM 701 C C . MET A 1 86 ? -2.509 -1.037 -1.219 1.00 82.50 86 MET A C 1
ATOM 703 O O . MET A 1 86 ? -3.558 -1.499 -0.776 1.00 82.50 86 MET A O 1
ATOM 707 N N . PHE A 1 87 ? -1.855 -0.032 -0.635 1.00 86.25 87 PHE A N 1
ATOM 708 C CA . PHE A 1 87 ? -2.292 0.613 0.596 1.00 86.25 87 PHE A CA 1
ATOM 709 C C . PHE A 1 87 ? -3.675 1.254 0.446 1.00 86.25 87 PHE A C 1
ATOM 711 O O . PHE A 1 87 ? -4.570 0.952 1.230 1.00 86.25 87 PHE A O 1
ATOM 718 N N . ILE A 1 88 ? -3.880 2.086 -0.583 1.00 86.88 88 ILE A N 1
ATOM 719 C CA . ILE A 1 88 ? -5.171 2.746 -0.825 1.00 86.88 88 ILE A CA 1
ATOM 720 C C . ILE A 1 88 ? -6.272 1.723 -1.088 1.00 86.88 88 ILE A C 1
ATOM 722 O O . ILE A 1 88 ? -7.357 1.832 -0.524 1.00 86.88 88 ILE A O 1
ATOM 726 N N . MET A 1 89 ? -6.000 0.705 -1.905 1.00 85.69 89 MET A N 1
ATOM 727 C CA . MET A 1 89 ? -6.972 -0.345 -2.193 1.00 85.69 89 MET A CA 1
ATOM 728 C C . MET A 1 89 ? -7.370 -1.106 -0.923 1.00 85.69 89 MET A C 1
ATOM 730 O O . MET A 1 89 ? -8.559 -1.272 -0.661 1.00 85.69 89 MET A O 1
ATOM 734 N N . PHE A 1 90 ? -6.393 -1.514 -0.108 1.00 84.69 90 PHE A N 1
ATOM 735 C CA . PHE A 1 90 ? -6.649 -2.173 1.171 1.00 84.69 90 PHE A CA 1
ATOM 736 C C . PHE A 1 90 ? -7.438 -1.272 2.128 1.00 84.69 90 PHE A C 1
ATOM 738 O O . PHE A 1 90 ? -8.424 -1.718 2.705 1.00 84.69 90 PHE A O 1
ATOM 745 N N . ALA A 1 91 ? -7.057 0.002 2.251 1.00 86.62 91 ALA A N 1
ATOM 746 C CA . ALA A 1 91 ? -7.740 0.967 3.107 1.00 86.62 91 ALA A CA 1
ATOM 747 C C . ALA A 1 91 ? -9.206 1.171 2.691 1.00 86.62 91 ALA A C 1
ATOM 749 O O . ALA A 1 91 ? -10.091 1.149 3.545 1.00 86.62 91 ALA A O 1
ATOM 750 N N . ILE A 1 92 ? -9.478 1.308 1.388 1.00 87.62 92 ILE A N 1
ATOM 751 C CA . ILE A 1 92 ? -10.841 1.445 0.853 1.00 87.62 92 ILE A CA 1
ATOM 752 C C . ILE A 1 92 ? -11.658 0.183 1.138 1.00 87.62 92 ILE A C 1
ATOM 754 O O . ILE A 1 92 ? -12.781 0.283 1.629 1.00 87.62 92 ILE A O 1
ATOM 758 N N . ILE A 1 93 ? -11.103 -1.001 0.869 1.00 86.81 93 ILE A N 1
ATOM 759 C CA . ILE A 1 93 ? -11.787 -2.276 1.119 1.00 86.81 93 ILE A CA 1
ATOM 760 C C . ILE A 1 93 ? -12.084 -2.442 2.610 1.00 86.81 93 ILE A C 1
ATOM 762 O O . ILE A 1 93 ? -13.215 -2.766 2.956 1.00 86.81 93 ILE A O 1
ATOM 766 N N . ALA A 1 94 ? -11.114 -2.186 3.490 1.00 84.38 94 ALA A N 1
ATOM 767 C CA . ALA A 1 94 ? -11.288 -2.294 4.936 1.00 84.38 94 ALA A CA 1
ATOM 768 C C . ALA A 1 94 ? -12.341 -1.304 5.459 1.00 84.38 94 ALA A C 1
ATOM 770 O O . ALA A 1 94 ? -13.218 -1.681 6.237 1.00 84.38 94 ALA A O 1
ATOM 771 N N . TYR A 1 95 ? -12.306 -0.055 4.983 1.00 86.56 95 TYR A N 1
ATOM 772 C CA . TYR A 1 95 ? -13.289 0.966 5.337 1.00 86.56 95 TYR A CA 1
ATOM 773 C C . TYR A 1 95 ? -14.704 0.577 4.889 1.00 86.56 95 TYR A C 1
ATOM 775 O O . TYR A 1 95 ? -15.648 0.636 5.679 1.00 86.56 95 TYR A O 1
ATOM 783 N N . ILE A 1 96 ? -14.854 0.133 3.635 1.00 86.88 96 ILE A N 1
ATOM 784 C CA . ILE A 1 96 ? -16.146 -0.302 3.099 1.00 86.88 96 ILE A CA 1
ATOM 785 C C . ILE A 1 96 ? -16.620 -1.562 3.817 1.00 86.88 96 ILE A C 1
ATOM 787 O O . ILE A 1 96 ? -17.781 -1.609 4.192 1.00 86.88 96 ILE A O 1
ATOM 791 N N . ALA A 1 97 ? -15.757 -2.546 4.075 1.00 84.75 97 ALA A N 1
ATOM 792 C CA . ALA A 1 97 ? -16.118 -3.769 4.792 1.00 84.75 97 ALA A CA 1
ATOM 793 C C . ALA A 1 97 ? -16.632 -3.484 6.210 1.00 84.75 97 ALA A C 1
ATOM 795 O O . ALA A 1 97 ? -17.579 -4.133 6.651 1.00 84.75 97 ALA A O 1
ATOM 796 N N . GLY A 1 98 ? -16.069 -2.479 6.892 1.00 81.62 98 GLY A N 1
ATOM 797 C CA . GLY A 1 98 ? -16.535 -2.043 8.211 1.00 81.62 98 GLY A CA 1
ATOM 798 C C . GLY A 1 98 ? -17.932 -1.406 8.212 1.00 81.62 98 GLY A C 1
ATOM 799 O O . GLY A 1 98 ? -18.598 -1.407 9.243 1.00 81.62 98 GLY A O 1
ATOM 800 N N . ARG A 1 99 ? -18.401 -0.870 7.075 1.00 84.50 99 ARG A N 1
ATOM 801 C CA . ARG A 1 99 ? -19.739 -0.251 6.940 1.00 84.50 99 ARG A CA 1
ATOM 802 C C . ARG A 1 99 ? -20.740 -1.152 6.210 1.00 84.50 99 ARG A C 1
ATOM 804 O O . ARG A 1 99 ? -21.913 -1.182 6.558 1.00 84.50 99 ARG A O 1
ATOM 811 N N . PHE A 1 100 ? -20.264 -1.885 5.211 1.00 87.88 100 PHE A N 1
ATOM 812 C CA . PHE A 1 100 ? -21.002 -2.737 4.287 1.00 87.88 100 PHE A CA 1
ATOM 813 C C . PHE A 1 100 ? -20.205 -4.022 4.031 1.00 87.88 100 PHE A C 1
ATOM 815 O O . PHE A 1 100 ? -19.482 -4.137 3.038 1.00 87.88 100 PHE A O 1
ATOM 822 N N . PHE A 1 101 ? -20.364 -5.011 4.913 1.00 80.56 101 PHE A N 1
ATOM 823 C CA . PHE A 1 101 ? -19.592 -6.258 4.865 1.00 80.56 101 PHE A CA 1
ATOM 824 C C . PHE A 1 101 ? -19.648 -6.947 3.492 1.00 80.56 101 PHE A C 1
ATOM 826 O O . PHE A 1 101 ? -18.608 -7.245 2.913 1.00 80.56 101 PHE A O 1
ATOM 833 N N . ILE A 1 102 ? -20.847 -7.122 2.921 1.00 88.31 102 ILE A N 1
ATOM 834 C CA . ILE A 1 102 ? -21.031 -7.794 1.621 1.00 88.31 102 ILE A CA 1
ATOM 835 C C . ILE A 1 102 ? -20.278 -7.058 0.503 1.00 88.31 102 ILE A C 1
ATOM 837 O O . ILE A 1 102 ? -19.561 -7.687 -0.271 1.00 88.31 102 ILE A O 1
ATOM 841 N N . ILE A 1 103 ? -20.395 -5.728 0.433 1.00 88.62 103 ILE A N 1
ATOM 842 C CA . ILE A 1 103 ? -19.725 -4.922 -0.600 1.00 88.62 103 ILE A CA 1
ATOM 843 C C . ILE A 1 103 ? -18.206 -4.991 -0.417 1.00 88.62 103 ILE A C 1
ATOM 845 O O . ILE A 1 103 ? -17.477 -5.176 -1.390 1.00 88.62 103 ILE A O 1
ATOM 849 N N . GLY A 1 104 ? -17.729 -4.901 0.827 1.00 84.50 104 GLY A N 1
ATOM 850 C CA . GLY A 1 104 ? -16.312 -5.044 1.149 1.00 84.50 104 GLY A CA 1
ATOM 851 C C . GLY A 1 104 ? -15.748 -6.395 0.706 1.00 84.50 104 GLY A C 1
ATOM 852 O O . GLY A 1 104 ? -14.695 -6.436 0.076 1.00 84.50 104 GLY A O 1
ATOM 853 N N . VAL A 1 105 ? -16.476 -7.490 0.950 1.00 82.56 105 VAL A N 1
ATOM 854 C CA . VAL A 1 105 ? -16.086 -8.840 0.511 1.00 82.56 105 VAL A CA 1
ATOM 855 C C . VAL A 1 105 ? -16.060 -8.948 -1.016 1.00 82.56 105 VAL A C 1
ATOM 857 O O . VAL A 1 105 ? -15.094 -9.470 -1.569 1.00 82.56 105 VAL A O 1
ATOM 860 N N . VAL A 1 106 ? -17.067 -8.419 -1.718 1.00 88.94 106 VAL A N 1
ATOM 861 C CA . VAL A 1 106 ? -17.096 -8.423 -3.193 1.00 88.94 106 VAL A CA 1
ATOM 862 C C . VAL A 1 106 ? -15.900 -7.659 -3.769 1.00 88.94 106 VAL A C 1
ATOM 864 O O . VAL A 1 106 ? -15.222 -8.166 -4.664 1.00 88.94 106 VAL A O 1
ATOM 867 N N . LEU A 1 107 ? -15.592 -6.475 -3.231 1.00 87.00 107 LEU A N 1
ATOM 868 C CA . LEU A 1 107 ? -14.430 -5.687 -3.650 1.00 87.00 107 LEU A CA 1
ATOM 869 C C . LEU A 1 107 ? -13.108 -6.389 -3.325 1.00 87.00 107 LEU A C 1
ATOM 871 O O . LEU A 1 107 ? -12.190 -6.346 -4.141 1.00 87.00 107 LEU A O 1
ATOM 875 N N . ALA A 1 108 ? -13.016 -7.067 -2.179 1.00 83.44 108 ALA A N 1
ATOM 876 C CA . ALA A 1 108 ? -11.844 -7.853 -1.807 1.00 83.44 108 ALA A CA 1
ATOM 877 C C . ALA A 1 108 ? -11.601 -9.010 -2.783 1.00 83.44 108 ALA A C 1
ATOM 879 O O . ALA A 1 108 ? -10.480 -9.180 -3.261 1.00 83.44 108 ALA A O 1
ATOM 880 N N . ILE A 1 109 ? -12.649 -9.764 -3.132 1.00 81.94 109 ILE A N 1
ATOM 881 C CA . ILE A 1 109 ? -12.568 -10.855 -4.113 1.00 81.94 109 ILE A CA 1
ATOM 882 C C . ILE A 1 109 ? -12.179 -10.308 -5.486 1.00 81.94 109 ILE A C 1
ATOM 884 O O . ILE A 1 109 ? -11.302 -10.872 -6.143 1.00 81.94 109 ILE A O 1
ATOM 888 N N . TRP A 1 110 ? -12.793 -9.206 -5.922 1.00 87.12 110 TRP A N 1
ATOM 889 C CA . TRP A 1 110 ? -12.467 -8.566 -7.195 1.00 87.12 110 TRP A CA 1
ATOM 890 C C . TRP A 1 110 ? -11.001 -8.115 -7.241 1.00 87.12 110 TRP A C 1
ATOM 892 O O . TRP A 1 110 ? -10.267 -8.491 -8.158 1.00 87.12 110 TRP A O 1
ATOM 902 N N . ALA A 1 111 ? -10.545 -7.393 -6.216 1.00 82.69 111 ALA A N 1
ATOM 903 C CA . ALA A 1 111 ? -9.166 -6.938 -6.094 1.00 82.69 111 ALA A CA 1
ATOM 904 C C . ALA A 1 111 ? -8.191 -8.122 -6.102 1.00 82.69 111 ALA A C 1
ATOM 906 O O . ALA A 1 111 ? -7.297 -8.171 -6.946 1.00 82.69 111 ALA A O 1
ATOM 907 N N . ALA A 1 112 ? -8.412 -9.129 -5.251 1.00 76.44 112 ALA A N 1
ATOM 908 C CA . ALA A 1 112 ? -7.594 -10.340 -5.201 1.00 76.44 112 ALA A CA 1
ATOM 909 C C . ALA A 1 112 ? -7.560 -11.067 -6.554 1.00 76.44 112 ALA A C 1
ATOM 911 O O . ALA A 1 112 ? -6.501 -11.494 -7.011 1.00 76.44 112 ALA A O 1
ATOM 912 N N . SER A 1 113 ? -8.691 -11.141 -7.252 1.00 74.19 113 SER A N 1
ATOM 913 C CA . SER A 1 113 ? -8.757 -11.747 -8.582 1.00 74.19 113 SER A CA 1
ATOM 914 C C . SER A 1 113 ? -7.901 -10.979 -9.592 1.00 74.19 113 SER A C 1
ATOM 916 O O . SER A 1 113 ? -7.088 -11.566 -10.304 1.00 74.19 113 SER A O 1
ATOM 918 N N . THR A 1 114 ? -8.011 -9.652 -9.630 1.00 71.94 114 THR A N 1
ATOM 919 C CA . THR A 1 114 ? -7.239 -8.836 -10.580 1.00 71.94 114 THR A CA 1
ATOM 920 C C . THR A 1 114 ? -5.745 -8.766 -10.260 1.00 71.94 114 THR A C 1
ATOM 922 O O . THR A 1 114 ? -4.923 -8.749 -11.176 1.00 71.94 114 THR A O 1
ATOM 925 N N . GLN A 1 115 ? -5.380 -8.756 -8.978 1.00 70.19 115 GLN A N 1
ATOM 926 C CA . GLN A 1 115 ? -4.004 -8.552 -8.526 1.00 70.19 115 GLN A CA 1
ATOM 927 C C . GLN A 1 115 ? -3.228 -9.861 -8.367 1.00 70.19 115 GLN A C 1
ATOM 929 O O . GLN A 1 115 ? -2.002 -9.842 -8.420 1.00 70.19 115 GLN A O 1
ATOM 934 N N . LEU A 1 116 ? -3.927 -10.984 -8.178 1.00 65.56 116 LEU A N 1
ATOM 935 C CA . LEU A 1 116 ? -3.339 -12.308 -7.997 1.00 65.56 116 LEU A CA 1
ATOM 936 C C . LEU A 1 116 ? -3.620 -13.203 -9.211 1.00 65.56 116 LEU A C 1
ATOM 938 O O . LEU A 1 116 ? -2.683 -13.638 -9.873 1.00 65.56 116 LEU A O 1
ATOM 942 N N . LEU A 1 117 ? -4.887 -13.437 -9.576 1.00 63.53 117 LEU A N 1
ATOM 943 C CA . LEU A 1 117 ? -5.225 -14.423 -10.617 1.00 63.53 117 LEU A CA 1
ATOM 944 C C . LEU A 1 117 ? -4.746 -14.004 -12.012 1.00 63.53 117 LEU A C 1
ATOM 946 O O . LEU A 1 117 ? -4.217 -14.836 -12.745 1.00 63.53 117 LEU A O 1
ATOM 950 N N . ILE A 1 118 ? -4.873 -12.726 -12.381 1.00 61.88 118 ILE A N 1
ATOM 951 C CA . ILE A 1 118 ? -4.427 -12.236 -13.698 1.00 61.88 118 ILE A CA 1
ATOM 952 C C . ILE A 1 118 ? -2.903 -12.358 -13.888 1.00 61.88 118 ILE A C 1
ATOM 954 O O . ILE A 1 118 ? -2.494 -12.902 -14.916 1.00 61.88 118 ILE A O 1
ATOM 958 N N . PRO A 1 119 ? -2.028 -11.882 -12.976 1.00 62.91 119 PRO A N 1
ATOM 959 C CA . PRO A 1 119 ? -0.585 -12.042 -13.157 1.00 62.91 119 PRO A CA 1
ATOM 960 C C . PRO A 1 119 ? -0.132 -13.502 -13.074 1.00 62.91 119 PRO A C 1
ATOM 962 O O . PRO A 1 119 ? 0.770 -13.877 -13.821 1.00 62.91 119 PRO A O 1
ATOM 965 N N . ILE A 1 120 ? -0.777 -14.342 -12.254 1.00 61.50 120 ILE A N 1
ATOM 966 C CA . ILE A 1 120 ? -0.513 -15.788 -12.240 1.00 61.50 120 ILE A CA 1
ATOM 967 C C . ILE A 1 120 ? -0.914 -16.402 -13.591 1.00 61.50 120 ILE A C 1
ATOM 969 O O . ILE A 1 120 ? -0.110 -17.101 -14.201 1.00 61.50 120 ILE A O 1
ATOM 973 N N . GLY A 1 121 ? -2.104 -16.092 -14.112 1.00 56.94 121 GLY A N 1
ATOM 974 C CA . GLY A 1 121 ? -2.585 -16.579 -15.408 1.00 56.94 121 GLY A CA 1
ATOM 975 C C . GLY A 1 121 ? -1.720 -16.118 -16.583 1.00 56.94 121 GLY A C 1
ATOM 976 O O . GLY A 1 121 ? -1.383 -16.923 -17.447 1.00 56.94 121 GLY A O 1
ATOM 977 N N . LYS A 1 122 ? -1.269 -14.856 -16.584 1.00 57.47 122 LYS A N 1
ATOM 978 C CA . LYS A 1 122 ? -0.290 -14.341 -17.558 1.00 57.47 122 LYS A CA 1
ATOM 979 C C . LYS A 1 122 ? 1.079 -14.998 -17.399 1.00 57.47 122 LYS A C 1
ATOM 981 O O . LYS A 1 122 ? 1.736 -15.266 -18.397 1.00 57.47 122 LYS A O 1
ATOM 986 N N . GLY A 1 123 ? 1.503 -15.295 -16.171 1.00 59.16 123 GLY A N 1
ATOM 987 C CA . GLY A 1 123 ? 2.692 -16.102 -15.902 1.00 59.16 123 GLY A CA 1
ATOM 988 C C . GLY A 1 123 ? 2.569 -17.497 -16.518 1.00 59.16 123 GLY A C 1
ATOM 989 O O . GLY A 1 123 ? 3.454 -17.918 -17.255 1.00 59.16 123 GLY A O 1
ATOM 990 N N . MET A 1 124 ? 1.437 -18.177 -16.313 1.00 53.69 124 MET A N 1
ATOM 991 C CA . MET A 1 124 ? 1.143 -19.498 -16.887 1.00 53.69 124 MET A CA 1
ATOM 992 C C . MET A 1 124 ? 1.012 -19.479 -18.421 1.00 53.69 124 MET A C 1
ATOM 994 O O . MET A 1 124 ? 1.498 -20.391 -19.096 1.00 53.69 124 MET A O 1
ATOM 998 N N . SER A 1 125 ? 0.409 -18.440 -19.007 1.00 53.47 125 SER A N 1
ATOM 999 C CA . SER A 1 125 ? 0.314 -18.293 -20.467 1.00 53.47 125 SER A CA 1
ATOM 1000 C C . SER A 1 125 ? 1.677 -17.972 -21.092 1.00 53.47 125 SER A C 1
ATOM 1002 O O . SER A 1 125 ? 2.022 -18.485 -22.154 1.00 53.47 125 SER A O 1
ATOM 1004 N N . PHE A 1 126 ? 2.504 -17.177 -20.408 1.00 53.66 126 PHE A N 1
ATOM 1005 C CA . PHE A 1 126 ? 3.882 -16.893 -20.807 1.00 53.66 126 PHE A CA 1
ATOM 1006 C C . PHE A 1 126 ? 4.781 -18.137 -20.696 1.00 53.66 126 PHE A C 1
ATOM 1008 O O . PHE A 1 126 ? 5.663 -18.339 -21.530 1.00 53.66 126 PHE A O 1
ATOM 1015 N N . LEU A 1 127 ? 4.510 -19.017 -19.725 1.00 53.19 127 LEU A N 1
ATOM 1016 C CA . LEU A 1 127 ? 5.163 -20.320 -19.564 1.00 53.19 127 LEU A CA 1
ATOM 1017 C C . LEU A 1 127 ? 4.788 -21.331 -20.660 1.00 53.19 127 LEU A C 1
ATOM 1019 O O . LEU A 1 127 ? 5.628 -22.149 -21.044 1.00 53.19 127 LEU A O 1
ATOM 1023 N N . SER A 1 128 ? 3.553 -21.287 -21.166 1.00 51.81 128 SER A N 1
ATOM 1024 C CA . SER A 1 128 ? 3.057 -22.223 -22.186 1.00 51.81 128 SER A CA 1
ATOM 1025 C C . SER A 1 128 ? 3.354 -21.772 -23.622 1.00 51.81 128 SER A C 1
ATOM 1027 O O . SER A 1 128 ? 3.722 -22.617 -24.437 1.00 51.81 128 SER A O 1
ATOM 1029 N N . GLY A 1 129 ? 3.282 -20.470 -23.926 1.00 50.88 129 GLY A N 1
ATOM 1030 C CA . GLY A 1 129 ? 3.352 -19.954 -25.302 1.00 50.88 129 GLY A CA 1
ATOM 1031 C C . GLY A 1 129 ? 4.665 -19.296 -25.750 1.00 50.88 129 GLY A C 1
ATOM 1032 O O . GLY A 1 129 ? 4.840 -19.088 -26.946 1.00 50.88 129 GLY A O 1
ATOM 1033 N N . SER A 1 130 ? 5.598 -18.952 -24.851 1.00 49.19 130 SER A N 1
ATOM 1034 C CA . SER A 1 130 ? 6.816 -18.212 -25.235 1.00 49.19 130 SER A CA 1
ATOM 1035 C C . SER A 1 130 ? 7.989 -19.139 -25.615 1.00 49.19 130 SER A C 1
ATOM 1037 O O . SER A 1 130 ? 8.468 -19.903 -24.763 1.00 49.19 130 SER A O 1
ATOM 1039 N N . PRO A 1 131 ? 8.540 -19.049 -26.847 1.00 53.00 131 PRO A N 1
ATOM 1040 C CA . PRO A 1 131 ? 9.745 -19.779 -27.259 1.00 53.00 131 PRO A CA 1
ATOM 1041 C C . PRO A 1 131 ? 11.001 -19.398 -26.457 1.00 53.00 131 PRO A C 1
ATOM 1043 O O . PRO A 1 131 ? 11.932 -20.197 -26.368 1.00 53.00 131 PRO A O 1
ATOM 1046 N N . LYS A 1 132 ? 11.015 -18.210 -25.824 1.00 50.88 132 LYS A N 1
ATOM 1047 C CA . LYS A 1 132 ? 12.152 -17.672 -25.049 1.00 50.88 132 LYS A CA 1
ATOM 1048 C C . LYS A 1 132 ? 12.351 -18.343 -23.673 1.00 50.88 132 LYS A C 1
ATOM 1050 O O . LYS A 1 132 ? 13.347 -18.080 -23.009 1.00 50.88 132 LYS A O 1
ATOM 1055 N N . LEU A 1 133 ? 11.431 -19.208 -23.216 1.00 50.50 133 LEU A N 1
ATOM 1056 C CA . LEU A 1 133 ? 11.466 -19.807 -21.865 1.00 50.50 133 LEU A CA 1
ATOM 1057 C C . LEU A 1 133 ? 11.808 -21.301 -21.809 1.00 50.50 133 LEU A C 1
ATOM 1059 O O . LEU A 1 133 ? 11.710 -21.898 -20.739 1.00 50.50 133 LEU A O 1
ATOM 1063 N N . ARG A 1 134 ? 12.208 -21.934 -22.919 1.00 50.38 134 ARG A N 1
ATOM 1064 C CA . ARG A 1 134 ? 12.386 -23.400 -22.991 1.00 50.38 134 ARG A CA 1
ATOM 1065 C C . ARG A 1 134 ? 13.396 -23.972 -21.978 1.00 50.38 134 ARG A C 1
ATOM 1067 O O . ARG A 1 134 ? 13.259 -25.128 -21.601 1.00 50.38 134 ARG A O 1
ATOM 1074 N N . THR A 1 135 ? 14.337 -23.165 -21.486 1.00 52.12 135 THR A N 1
ATOM 1075 C CA . THR A 1 135 ? 15.446 -23.625 -20.628 1.00 52.12 135 THR A CA 1
ATOM 1076 C C . THR A 1 135 ? 15.200 -23.450 -19.117 1.00 52.12 135 THR A C 1
ATOM 1078 O O . THR A 1 135 ? 15.779 -24.192 -18.336 1.00 52.12 135 THR A O 1
ATOM 1081 N N . ASN A 1 136 ? 14.316 -22.536 -18.676 1.00 55.84 136 ASN A N 1
ATOM 1082 C CA . ASN A 1 136 ? 14.147 -22.176 -17.246 1.00 55.84 136 ASN A CA 1
ATOM 1083 C C . ASN A 1 136 ? 12.705 -22.316 -16.701 1.00 55.84 136 ASN A C 1
ATOM 1085 O O . ASN A 1 136 ? 12.393 -21.807 -15.621 1.00 55.84 136 ASN A O 1
ATOM 1089 N N . ARG A 1 137 ? 11.830 -23.046 -17.410 1.00 59.41 137 ARG A N 1
ATOM 1090 C CA . ARG A 1 137 ? 10.421 -23.294 -17.028 1.00 59.41 137 ARG A CA 1
ATOM 1091 C C . ARG A 1 137 ? 10.196 -23.735 -15.568 1.00 59.41 137 ARG A C 1
ATOM 1093 O O . ARG A 1 137 ? 9.319 -23.147 -14.935 1.00 59.41 137 ARG A O 1
ATOM 1100 N N . PRO A 1 138 ? 10.948 -24.700 -14.992 1.00 58.59 138 PRO A N 1
ATOM 1101 C CA . PRO A 1 138 ? 10.665 -25.167 -13.632 1.00 58.59 138 PRO A CA 1
ATOM 1102 C C . PRO A 1 138 ? 10.962 -24.103 -12.570 1.00 58.59 138 PRO A C 1
ATOM 1104 O O . PRO A 1 138 ? 10.241 -24.004 -11.583 1.00 58.59 138 PRO A O 1
ATOM 1107 N N . ARG A 1 139 ? 11.975 -23.255 -12.788 1.00 65.06 139 ARG A N 1
ATOM 1108 C CA . ARG A 1 139 ? 12.360 -22.206 -11.835 1.00 65.06 139 ARG A CA 1
ATOM 1109 C C . ARG A 1 139 ? 11.308 -21.104 -11.755 1.00 65.06 139 ARG A C 1
ATOM 1111 O O . ARG A 1 139 ? 10.998 -20.655 -10.661 1.00 65.06 139 ARG A O 1
ATOM 1118 N N . ALA A 1 140 ? 10.743 -20.715 -12.897 1.00 63.19 140 ALA A N 1
ATOM 1119 C CA . ALA A 1 140 ? 9.677 -19.722 -12.964 1.00 63.19 140 ALA A CA 1
ATOM 1120 C C . ALA A 1 140 ? 8.364 -20.227 -12.342 1.00 63.19 140 ALA A C 1
ATOM 1122 O O . ALA A 1 140 ? 7.735 -19.500 -11.584 1.00 63.19 140 ALA A O 1
ATOM 1123 N N . ILE A 1 141 ? 7.990 -21.490 -12.585 1.00 66.12 141 ILE A N 1
ATOM 1124 C CA . ILE A 1 141 ? 6.828 -22.105 -11.924 1.00 66.12 141 ILE A CA 1
ATOM 1125 C C . ILE A 1 141 ? 7.045 -22.144 -10.410 1.00 66.12 141 ILE A C 1
ATOM 1127 O O . ILE A 1 141 ? 6.198 -21.674 -9.659 1.00 66.12 141 ILE A O 1
ATOM 1131 N N . MET A 1 142 ? 8.201 -22.634 -9.956 1.00 67.50 142 MET A N 1
ATOM 1132 C CA . MET A 1 142 ? 8.488 -22.767 -8.530 1.00 67.50 142 MET A CA 1
ATOM 1133 C C . MET A 1 142 ? 8.482 -21.415 -7.805 1.00 67.50 142 MET A C 1
ATOM 1135 O O . MET A 1 142 ? 7.928 -21.323 -6.713 1.00 67.50 142 MET A O 1
ATOM 1139 N N . THR A 1 143 ? 9.043 -20.355 -8.399 1.00 67.38 143 THR A N 1
ATOM 1140 C CA . THR A 1 143 ? 9.036 -19.020 -7.780 1.00 67.38 143 THR A CA 1
ATOM 1141 C C . THR A 1 143 ? 7.645 -18.398 -7.760 1.00 67.38 143 THR A C 1
ATOM 1143 O O . THR A 1 143 ? 7.252 -17.858 -6.728 1.00 67.38 143 THR A O 1
ATOM 1146 N N . THR A 1 144 ? 6.862 -18.515 -8.837 1.00 66.38 144 THR A N 1
ATOM 1147 C CA . THR A 1 144 ? 5.471 -18.037 -8.846 1.00 66.38 144 THR A CA 1
ATOM 1148 C C . THR A 1 144 ? 4.624 -18.791 -7.819 1.00 66.38 144 THR A C 1
ATOM 1150 O O . THR A 1 144 ? 3.931 -18.156 -7.027 1.00 66.38 144 THR A O 1
ATOM 1153 N N . THR A 1 145 ? 4.710 -20.123 -7.766 1.00 69.88 145 THR A N 1
ATOM 1154 C CA . THR A 1 145 ? 3.958 -20.933 -6.797 1.00 69.88 145 THR A CA 1
ATOM 1155 C C . THR A 1 145 ? 4.381 -20.628 -5.360 1.00 69.88 145 THR A C 1
ATOM 1157 O O . THR A 1 145 ? 3.516 -20.478 -4.503 1.00 69.88 145 THR A O 1
ATOM 1160 N N . ALA A 1 146 ? 5.679 -20.459 -5.092 1.00 76.44 146 ALA A N 1
ATOM 1161 C CA . ALA A 1 146 ? 6.175 -20.103 -3.763 1.00 76.44 146 ALA A CA 1
ATOM 1162 C C . ALA A 1 146 ? 5.690 -18.719 -3.303 1.00 76.44 146 ALA A C 1
ATOM 1164 O O . ALA A 1 146 ? 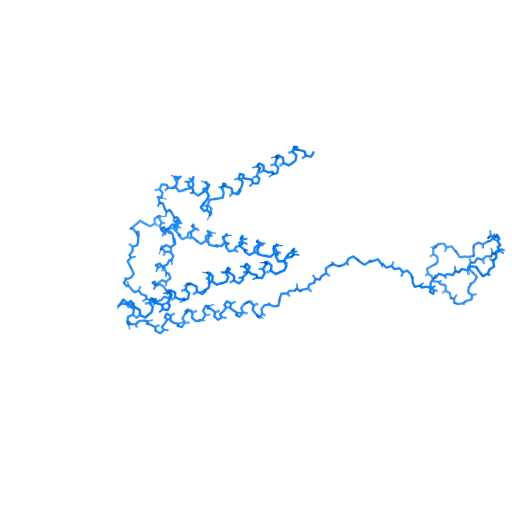5.279 -18.573 -2.156 1.00 76.44 146 ALA A O 1
ATOM 1165 N N . ILE A 1 147 ? 5.683 -17.713 -4.186 1.00 72.56 147 ILE A N 1
ATOM 1166 C CA . ILE A 1 147 ? 5.186 -16.366 -3.855 1.00 72.56 147 ILE A CA 1
ATOM 1167 C C . ILE A 1 147 ? 3.690 -16.401 -3.544 1.00 72.56 147 ILE A C 1
ATOM 1169 O O . ILE A 1 147 ? 3.250 -15.814 -2.559 1.00 72.56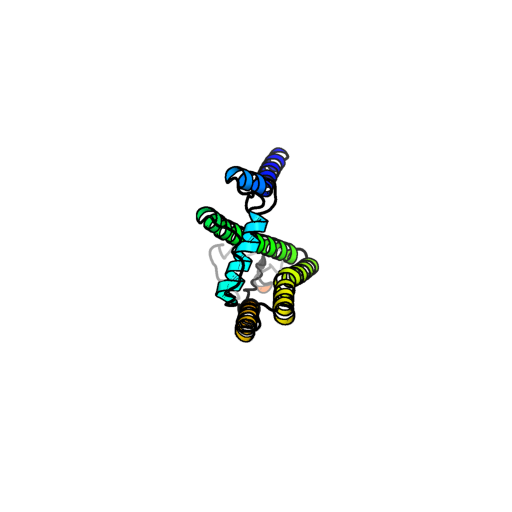 147 ILE A O 1
ATOM 1173 N N . VAL A 1 148 ? 2.904 -17.109 -4.355 1.00 71.50 148 VAL A N 1
ATOM 1174 C CA . VAL A 1 148 ? 1.460 -17.243 -4.129 1.00 71.50 148 VAL A CA 1
ATOM 1175 C C . VAL A 1 148 ? 1.186 -17.983 -2.824 1.00 71.50 148 VAL A C 1
ATOM 1177 O O . VAL A 1 148 ? 0.380 -17.518 -2.022 1.00 71.50 148 VAL A O 1
ATOM 1180 N N . ALA A 1 149 ? 1.892 -19.086 -2.572 1.00 76.00 149 ALA A N 1
ATOM 1181 C CA . ALA A 1 149 ? 1.780 -19.825 -1.322 1.00 76.00 149 ALA A CA 1
ATOM 1182 C C . ALA A 1 149 ? 2.162 -18.958 -0.113 1.00 76.00 149 ALA A C 1
ATOM 1184 O O . ALA A 1 149 ? 1.449 -18.980 0.883 1.00 76.00 149 ALA A O 1
ATOM 1185 N N . ALA A 1 150 ? 3.221 -18.148 -0.208 1.00 77.75 150 ALA A N 1
ATOM 1186 C CA . ALA A 1 150 ? 3.629 -17.229 0.852 1.00 77.75 150 ALA A CA 1
ATOM 1187 C C . ALA A 1 150 ? 2.588 -16.126 1.115 1.00 77.75 150 ALA A C 1
ATOM 1189 O O . ALA A 1 150 ? 2.323 -15.801 2.270 1.00 77.75 150 ALA A O 1
ATOM 1190 N N . LEU A 1 151 ? 1.962 -15.574 0.071 1.00 70.25 151 LEU A N 1
ATOM 1191 C CA . LEU A 1 151 ? 0.901 -14.571 0.218 1.00 70.25 151 LEU A CA 1
ATOM 1192 C C . LEU A 1 151 ? -0.362 -15.159 0.857 1.00 70.25 151 LEU A C 1
ATOM 1194 O O . LEU A 1 151 ? -0.945 -14.535 1.739 1.00 70.25 151 LEU A O 1
ATOM 1198 N N . LEU A 1 152 ? -0.762 -16.368 0.453 1.00 72.31 152 LEU A N 1
ATOM 1199 C CA . LEU A 1 152 ? -1.882 -17.080 1.073 1.00 72.31 152 LEU A CA 1
ATOM 1200 C C . LEU A 1 152 ? -1.557 -17.453 2.523 1.00 72.31 152 LEU A C 1
ATOM 1202 O O . LEU A 1 152 ? -2.380 -17.241 3.406 1.00 72.31 152 LEU A O 1
ATOM 1206 N N . ALA A 1 153 ? -0.344 -17.941 2.785 1.00 77.62 153 ALA A N 1
ATOM 1207 C CA . ALA A 1 153 ? 0.138 -18.221 4.130 1.00 77.62 153 ALA A CA 1
ATOM 1208 C C . ALA A 1 153 ? 0.049 -16.970 5.014 1.00 77.62 153 ALA A C 1
ATOM 1210 O O . ALA A 1 153 ? -0.515 -17.033 6.097 1.00 77.62 153 ALA A O 1
ATOM 1211 N N . LEU A 1 154 ? 0.515 -15.816 4.536 1.00 75.06 154 LEU A N 1
ATOM 1212 C CA . LEU A 1 154 ? 0.428 -14.561 5.280 1.00 75.06 154 LEU A CA 1
ATOM 1213 C C . LEU A 1 154 ? -1.026 -14.123 5.525 1.00 75.06 154 LEU A C 1
ATOM 1215 O O . LEU A 1 154 ? -1.329 -13.610 6.594 1.00 75.06 154 LEU A O 1
ATOM 1219 N N . LEU A 1 155 ? -1.937 -14.358 4.578 1.00 68.69 155 LEU A N 1
ATOM 1220 C CA . LEU A 1 155 ? -3.352 -14.016 4.736 1.00 68.69 155 LEU A CA 1
ATOM 1221 C C . LEU A 1 155 ? -4.084 -14.926 5.739 1.00 68.69 155 LEU A C 1
ATOM 1223 O O . LEU A 1 155 ? -4.923 -14.444 6.492 1.00 68.69 155 LEU A O 1
ATOM 1227 N N . PHE A 1 156 ? -3.794 -16.231 5.735 1.00 72.38 156 PHE A N 1
ATOM 1228 C CA . PHE A 1 156 ? -4.530 -17.222 6.532 1.00 72.38 156 PHE A CA 1
ATOM 1229 C C . PHE A 1 156 ? -3.865 -17.578 7.868 1.00 72.38 156 PHE A C 1
ATOM 1231 O O . PHE A 1 156 ? -4.564 -17.986 8.791 1.00 72.38 156 PHE A O 1
ATOM 1238 N N . LEU A 1 157 ? -2.538 -17.451 7.988 1.00 74.25 157 LEU A N 1
ATOM 1239 C CA . LEU A 1 157 ? -1.795 -17.790 9.210 1.00 74.25 157 LEU A CA 1
ATOM 1240 C C . LEU A 1 157 ? -1.529 -16.583 10.108 1.00 74.25 157 LEU A C 1
ATOM 1242 O O . LEU A 1 157 ? -1.201 -16.792 11.272 1.00 74.25 157 LEU A O 1
ATOM 1246 N N . VAL A 1 158 ? -1.643 -15.344 9.613 1.00 73.00 158 VAL A N 1
ATOM 1247 C CA . VAL A 1 158 ? -1.538 -14.158 10.476 1.00 73.00 158 VAL A CA 1
ATOM 1248 C C . VAL A 1 158 ? -2.893 -13.941 11.155 1.00 73.00 158 VAL A C 1
ATOM 1250 O O . VAL A 1 158 ? -3.851 -13.559 10.480 1.00 73.00 158 VAL A O 1
ATOM 1253 N N . PRO A 1 159 ? -3.015 -14.183 12.474 1.00 63.41 159 PRO A N 1
ATOM 1254 C CA . PRO A 1 159 ? -4.276 -13.995 13.172 1.00 63.41 159 PRO A CA 1
ATOM 1255 C C . PRO A 1 159 ? -4.625 -12.507 13.177 1.00 63.41 159 PRO A C 1
ATOM 1257 O O . PRO A 1 159 ? -3.911 -11.694 13.765 1.00 63.41 159 PRO A O 1
ATOM 1260 N N . PHE A 1 160 ? -5.725 -12.140 12.518 1.00 59.78 160 PHE A N 1
ATOM 1261 C CA . PHE A 1 160 ? -6.243 -10.779 12.582 1.00 59.78 160 PHE A CA 1
ATOM 1262 C C . PHE A 1 160 ? -6.944 -10.578 13.938 1.00 59.78 160 PHE A C 1
ATOM 1264 O O . PHE A 1 160 ? -7.929 -11.276 14.208 1.00 59.78 160 PHE A O 1
ATOM 1271 N N . PRO A 1 161 ? -6.468 -9.672 14.815 1.00 60.31 161 PRO A N 1
ATOM 1272 C CA . PRO A 1 161 ? -7.069 -9.474 16.129 1.00 60.31 161 PRO A CA 1
ATOM 1273 C C . PRO A 1 161 ? -8.475 -8.887 15.973 1.00 60.31 161 PRO A C 1
ATOM 1275 O O . PRO A 1 161 ? -8.642 -7.734 15.584 1.00 60.31 161 PRO A O 1
ATOM 1278 N N . SER A 1 162 ? -9.498 -9.682 16.276 1.00 58.75 162 SER A N 1
ATOM 1279 C CA . SER A 1 162 ? -10.898 -9.257 16.263 1.00 58.75 162 SER A CA 1
ATOM 1280 C C . SER A 1 162 ? -11.318 -8.795 17.658 1.00 58.75 162 SER A C 1
ATOM 1282 O O . SER A 1 162 ? -12.024 -9.495 18.377 1.00 58.75 162 SER A O 1
ATOM 1284 N N . TYR A 1 163 ? -10.873 -7.608 18.076 1.00 68.69 163 TYR A N 1
ATOM 1285 C CA . TYR A 1 163 ? -11.435 -6.970 19.267 1.00 68.69 163 TYR A CA 1
ATOM 1286 C C . TYR A 1 163 ? -12.545 -6.001 18.853 1.00 68.69 163 TYR A C 1
ATOM 1288 O O . TYR A 1 163 ? -12.360 -5.140 17.996 1.00 68.69 163 TYR A O 1
ATOM 1296 N N . SER A 1 164 ? -13.723 -6.161 19.451 1.00 65.56 164 SER A N 1
ATOM 1297 C CA . SER A 1 164 ? -14.824 -5.204 19.323 1.00 65.56 164 SER A CA 1
ATOM 1298 C C . SER A 1 164 ? -14.836 -4.331 20.569 1.00 65.56 164 SER A C 1
ATOM 1300 O O . SER A 1 164 ? -14.938 -4.848 21.679 1.00 65.56 164 SER A O 1
ATOM 1302 N N . ILE A 1 165 ? -14.701 -3.017 20.393 1.00 75.50 165 ILE A N 1
ATOM 1303 C CA . ILE A 1 165 ? -14.870 -2.052 21.483 1.00 75.50 165 ILE A CA 1
ATOM 1304 C C . ILE A 1 165 ? -16.369 -1.792 21.606 1.00 75.50 165 ILE A C 1
ATOM 1306 O O . ILE A 1 165 ? -16.995 -1.348 20.646 1.00 75.50 165 ILE A O 1
ATOM 1310 N N . VAL A 1 166 ? -16.940 -2.112 22.765 1.00 80.75 166 VAL A N 1
ATOM 1311 C CA . VAL A 1 166 ? -18.366 -1.929 23.047 1.00 80.75 166 VAL A CA 1
ATOM 1312 C C . VAL A 1 166 ? -18.496 -1.077 24.300 1.00 80.75 166 VAL A C 1
ATOM 1314 O O . VAL A 1 166 ? -17.892 -1.397 25.326 1.00 80.75 166 VAL A O 1
ATOM 1317 N N . ASP A 1 167 ? -19.280 -0.007 24.221 1.00 80.88 167 ASP A N 1
ATOM 1318 C CA . ASP A 1 167 ? -19.575 0.829 25.380 1.00 80.88 167 ASP A CA 1
ATOM 1319 C C . ASP A 1 167 ? -20.534 0.079 26.312 1.00 80.88 167 ASP A C 1
ATOM 1321 O O . ASP A 1 167 ? -21.692 -0.178 25.978 1.00 80.88 167 ASP A O 1
ATOM 1325 N N . GLY A 1 168 ? -20.037 -0.313 27.484 1.00 82.06 168 GLY A N 1
ATOM 1326 C CA . GLY A 1 168 ? -20.823 -0.971 28.523 1.00 82.06 168 GLY A CA 1
ATOM 1327 C C . GLY A 1 168 ? -21.198 0.010 29.627 1.00 82.06 168 GLY A C 1
ATOM 1328 O O . GLY A 1 168 ? -20.321 0.591 30.263 1.00 82.06 168 GLY A O 1
ATOM 1329 N N . VAL A 1 169 ? -22.493 0.165 29.905 1.00 83.50 169 VAL A N 1
ATOM 1330 C CA . VAL A 1 169 ? -22.953 0.860 31.115 1.00 83.50 169 VAL A CA 1
ATOM 1331 C C . VAL A 1 169 ? -23.097 -0.170 32.229 1.00 83.50 169 VAL A C 1
ATOM 1333 O O . VAL A 1 169 ? -23.925 -1.076 32.143 1.00 83.50 169 VAL A O 1
ATOM 1336 N N . ILE A 1 170 ? -22.300 -0.033 33.287 1.00 81.69 170 ILE A N 1
ATOM 1337 C CA . ILE A 1 170 ? -22.448 -0.850 34.492 1.00 81.69 170 ILE A CA 1
ATOM 1338 C C . ILE A 1 170 ? -23.598 -0.307 35.346 1.00 81.69 170 ILE A C 1
ATOM 1340 O O . ILE A 1 170 ? -23.583 0.846 35.771 1.00 81.69 170 ILE A O 1
ATOM 1344 N N . TRP A 1 171 ? -24.605 -1.141 35.598 1.00 78.75 171 TRP A N 1
ATOM 1345 C CA . TRP A 1 171 ? -25.684 -0.843 36.540 1.00 78.75 171 TRP A CA 1
ATOM 1346 C C . TRP A 1 171 ? -25.500 -1.658 37.826 1.00 78.75 171 TRP A C 1
ATOM 1348 O O . TRP A 1 171 ? -25.148 -2.838 37.743 1.00 78.75 171 TRP A O 1
ATOM 1358 N N . PRO A 1 172 ? -25.745 -1.073 39.015 1.00 78.56 172 PRO A N 1
ATOM 1359 C CA . PRO A 1 172 ? -25.778 -1.834 40.260 1.00 78.56 172 PRO A CA 1
ATOM 1360 C C . PRO A 1 172 ? -26.819 -2.956 40.169 1.00 78.56 172 PRO A C 1
ATOM 1362 O O . PRO A 1 172 ? -27.908 -2.747 39.629 1.00 78.56 172 PRO A O 1
ATOM 1365 N N . SER A 1 173 ? -26.510 -4.136 40.713 1.00 75.81 173 SER A N 1
ATOM 1366 C CA . SER A 1 173 ? -27.483 -5.231 40.786 1.00 75.81 173 SER A CA 1
ATOM 1367 C C . SER A 1 173 ? -28.709 -4.805 41.608 1.00 75.81 173 SER A C 1
ATOM 1369 O O . SER A 1 173 ? -28.607 -3.952 42.491 1.00 75.81 173 SER A O 1
ATOM 1371 N N . GLN A 1 174 ? -29.881 -5.404 41.361 1.00 68.75 174 GLN A N 1
ATOM 1372 C CA . GLN A 1 174 ? -31.099 -5.088 42.131 1.00 68.75 174 GLN A CA 1
ATOM 1373 C C . GLN A 1 174 ? -30.909 -5.274 43.646 1.00 68.75 174 GLN A C 1
ATOM 1375 O O . GLN A 1 174 ? -31.506 -4.552 44.435 1.00 68.75 174 GLN A O 1
ATOM 1380 N N . GLN A 1 175 ? -30.023 -6.189 44.048 1.00 67.50 175 GLN A N 1
ATOM 1381 C CA . GLN A 1 175 ? -29.678 -6.457 45.447 1.00 67.50 175 GLN A CA 1
ATOM 1382 C C . GLN A 1 175 ? -28.827 -5.351 46.096 1.00 67.50 175 GLN A C 1
ATOM 1384 O O . GLN A 1 175 ? -28.718 -5.312 47.316 1.00 67.50 175 GLN A O 1
ATOM 1389 N N . ALA A 1 176 ? -28.239 -4.445 45.309 1.00 71.75 176 ALA A N 1
ATOM 1390 C CA . ALA A 1 176 ? -27.493 -3.294 45.816 1.00 71.75 176 ALA A CA 1
ATOM 1391 C C . ALA A 1 176 ? -28.388 -2.067 46.085 1.00 71.75 176 ALA A C 1
ATOM 1393 O O . ALA A 1 176 ? -27.930 -1.101 46.692 1.00 71.75 176 ALA A O 1
ATOM 1394 N N . GLN A 1 177 ? -29.651 -2.080 45.637 1.00 76.56 177 GLN A N 1
ATOM 1395 C CA . GLN A 1 177 ? -30.606 -1.001 45.898 1.00 76.56 177 GLN A CA 1
ATOM 1396 C C . GLN A 1 177 ? -31.476 -1.344 47.107 1.00 76.56 177 GLN A C 1
ATOM 1398 O O . GLN A 1 177 ? -32.436 -2.104 47.000 1.00 76.56 177 GLN A O 1
ATOM 1403 N N . VAL A 1 178 ? -31.181 -0.736 48.253 1.00 80.75 178 VAL A N 1
ATOM 1404 C CA . VAL A 1 178 ? -32.032 -0.849 49.443 1.00 80.75 178 VAL A CA 1
ATOM 1405 C C . VAL A 1 178 ? -33.135 0.208 49.371 1.00 80.75 178 VAL A C 1
ATOM 1407 O O . VAL A 1 178 ? -32.858 1.392 49.184 1.00 80.75 178 VAL A O 1
ATOM 1410 N N . ARG A 1 179 ? -34.396 -0.216 49.503 1.00 82.00 179 ARG A N 1
ATOM 1411 C CA . ARG A 1 179 ? -35.571 0.667 49.543 1.00 82.00 179 ARG A CA 1
ATOM 1412 C C . ARG A 1 179 ? -36.267 0.531 50.888 1.00 82.00 179 ARG A C 1
ATOM 1414 O O . ARG A 1 179 ? -36.357 -0.566 51.431 1.00 82.00 179 ARG A O 1
ATOM 1421 N N . ALA A 1 180 ? -36.786 1.642 51.399 1.00 84.06 180 ALA A N 1
ATOM 1422 C CA . ALA A 1 180 ? -37.669 1.620 52.554 1.00 84.06 180 ALA A CA 1
ATOM 1423 C C . ALA A 1 180 ? -38.939 0.822 52.221 1.00 84.06 180 ALA A C 1
ATOM 1425 O O . ALA A 1 180 ? -39.594 1.091 51.216 1.00 84.06 180 ALA A O 1
ATOM 1426 N N . GLY A 1 181 ? -39.287 -0.152 53.063 1.00 83.50 181 GLY A N 1
ATOM 1427 C CA . GLY A 1 181 ? -40.525 -0.928 52.920 1.00 83.50 181 GLY A CA 1
ATOM 1428 C C . GLY A 1 181 ? -41.784 -0.190 53.391 1.00 83.50 181 GLY A C 1
ATOM 1429 O O . GLY A 1 181 ? -42.883 -0.715 53.250 1.00 83.50 181 GLY A O 1
ATOM 1430 N N . THR A 1 182 ? -41.635 1.009 53.962 1.00 84.81 182 THR A N 1
ATOM 1431 C CA . THR A 1 182 ? -42.728 1.829 54.498 1.00 84.81 182 THR A CA 1
ATOM 1432 C C . THR A 1 182 ? -42.531 3.300 54.146 1.00 84.81 182 THR A C 1
ATOM 1434 O O . THR A 1 182 ? -41.414 3.739 53.865 1.00 84.81 182 THR A O 1
ATOM 1437 N N . ASN A 1 183 ? -43.617 4.068 54.206 1.00 84.38 183 ASN A N 1
ATOM 1438 C CA . ASN A 1 183 ? -43.583 5.522 54.099 1.00 84.38 183 ASN A CA 1
ATOM 1439 C C . ASN A 1 183 ? -43.141 6.137 55.438 1.00 84.38 183 ASN A C 1
ATOM 1441 O O . ASN A 1 183 ? -43.545 5.658 56.498 1.00 84.38 183 ASN A O 1
ATOM 1445 N N . GLY A 1 184 ? -42.335 7.198 55.388 1.00 86.12 184 GLY A N 1
ATOM 1446 C CA . GLY A 1 184 ? -41.812 7.900 56.564 1.00 86.12 184 GLY A CA 1
ATOM 1447 C C . GLY A 1 184 ? -40.909 9.073 56.178 1.00 86.12 184 GLY A C 1
ATOM 1448 O O . GLY A 1 184 ? -40.682 9.313 54.989 1.00 86.12 184 GLY A O 1
ATOM 1449 N N . PHE A 1 185 ? -40.398 9.801 57.170 1.00 85.75 185 PHE A N 1
ATOM 1450 C CA . PHE A 1 185 ? -39.501 10.939 56.957 1.00 85.75 185 PHE A CA 1
ATOM 1451 C C . PHE A 1 185 ? -38.121 10.602 57.505 1.00 85.75 185 PHE A C 1
ATOM 1453 O O . PHE A 1 185 ? -37.975 10.361 58.693 1.00 85.75 185 PHE A O 1
ATOM 1460 N N . VAL A 1 186 ? -37.089 10.634 56.657 1.00 86.19 186 VAL A N 1
ATOM 1461 C CA . VAL A 1 186 ? -35.720 10.323 57.092 1.00 86.19 186 VAL A CA 1
ATOM 1462 C C . VAL A 1 186 ? -35.304 11.266 58.225 1.00 86.19 186 VAL A C 1
ATOM 1464 O O . VAL A 1 186 ? -35.096 12.459 58.009 1.00 86.19 186 VAL A O 1
ATOM 1467 N N . THR A 1 187 ? -35.172 10.719 59.428 1.00 86.56 187 THR A N 1
ATOM 1468 C CA . THR A 1 187 ? -34.788 11.442 60.643 1.00 86.56 187 THR A CA 1
ATOM 1469 C C . THR A 1 187 ? -33.280 11.427 60.843 1.00 86.56 187 THR A C 1
ATOM 1471 O O . THR A 1 187 ? -32.703 12.407 61.320 1.00 86.56 187 THR A O 1
ATOM 1474 N N . LYS A 1 188 ? -32.612 10.336 60.446 1.00 81.25 188 LYS A N 1
ATOM 1475 C CA . LYS A 1 188 ? -31.160 10.198 60.568 1.00 81.25 188 LYS A CA 1
ATOM 1476 C C . LYS A 1 188 ? -30.584 9.291 59.486 1.00 81.25 188 LYS A C 1
ATOM 1478 O O . LYS A 1 188 ? -31.075 8.190 59.250 1.00 81.25 188 LYS A O 1
ATOM 1483 N N . VAL A 1 189 ? -29.488 9.734 58.874 1.00 83.75 189 VAL A N 1
ATOM 1484 C CA . VAL A 1 189 ? -28.656 8.903 57.997 1.00 83.75 189 VAL A CA 1
ATOM 1485 C C . VAL A 1 189 ? -27.517 8.344 58.842 1.00 83.75 189 VAL A C 1
ATOM 1487 O O . VAL A 1 189 ? -26.693 9.104 59.347 1.00 83.75 189 VAL A O 1
ATOM 1490 N N . ALA A 1 190 ? -27.516 7.032 59.070 1.00 79.12 190 ALA A N 1
ATOM 1491 C CA . ALA A 1 190 ? -26.567 6.388 59.977 1.00 79.12 190 ALA A CA 1
ATOM 1492 C C . ALA A 1 190 ? -25.221 6.074 59.302 1.00 79.12 190 ALA A C 1
ATOM 1494 O O . ALA A 1 190 ? -24.203 6.001 59.987 1.00 79.12 190 ALA A O 1
ATOM 1495 N N . ILE A 1 191 ? -25.206 5.951 57.971 1.00 79.44 191 ILE A N 1
ATOM 1496 C CA . ILE A 1 191 ? -24.006 5.669 57.178 1.00 79.44 191 ILE A CA 1
ATOM 1497 C C . ILE A 1 191 ? -23.748 6.825 56.209 1.00 79.44 191 ILE A C 1
ATOM 1499 O O . ILE A 1 191 ? -24.582 7.153 55.367 1.00 79.44 191 ILE A O 1
ATOM 1503 N N . GLY A 1 192 ? -22.584 7.460 56.344 1.00 69.62 192 GLY A N 1
ATOM 1504 C CA . GLY A 1 192 ? -22.149 8.540 55.461 1.00 69.62 192 GLY A CA 1
ATOM 1505 C C . GLY A 1 192 ? -21.658 8.023 54.109 1.00 69.62 192 GLY A C 1
ATOM 1506 O O . GLY A 1 192 ? -21.207 6.885 53.988 1.00 69.62 192 GLY A O 1
ATOM 1507 N N . SER A 1 193 ? -21.668 8.894 53.099 1.00 67.56 193 SER A N 1
ATOM 1508 C CA . SER A 1 193 ? -21.276 8.606 51.709 1.00 67.56 193 SER A CA 1
ATOM 1509 C C . SER A 1 193 ? -19.858 8.030 51.535 1.00 67.56 193 SER A C 1
ATOM 1511 O O . SER A 1 193 ? -19.517 7.547 50.457 1.00 67.56 193 SER A O 1
ATOM 1513 N N . GLU A 1 194 ? -19.019 8.089 52.573 1.00 67.25 194 GLU A N 1
ATOM 1514 C CA . GLU A 1 194 ? -17.633 7.613 52.560 1.00 67.25 194 GLU A CA 1
ATOM 1515 C C . GLU A 1 194 ? -17.469 6.140 52.976 1.00 67.25 194 GLU A C 1
ATOM 1517 O O . GLU A 1 194 ? -16.439 5.523 52.686 1.00 67.25 194 GLU A O 1
ATOM 1522 N N . GLN A 1 195 ? -18.472 5.535 53.622 1.00 65.69 195 GLN A N 1
ATOM 1523 C CA . GLN A 1 195 ? -18.413 4.134 54.044 1.00 65.69 195 GLN A CA 1
ATOM 1524 C C . GLN A 1 195 ? -18.774 3.197 52.883 1.00 65.69 195 GLN A C 1
ATOM 1526 O O . GLN A 1 195 ? -19.928 3.029 52.504 1.00 65.69 195 GLN A O 1
ATOM 1531 N N . LYS A 1 196 ? -17.746 2.559 52.312 1.00 65.88 196 LYS A N 1
ATOM 1532 C CA . LYS A 1 196 ? -17.835 1.762 51.072 1.00 65.88 196 LYS A CA 1
ATOM 1533 C C . LYS A 1 196 ? -18.366 0.332 51.238 1.00 65.88 196 LYS A C 1
ATOM 1535 O O . LYS A 1 196 ? -18.532 -0.358 50.234 1.00 65.88 196 LYS A O 1
ATOM 1540 N N . LYS A 1 197 ? -18.564 -0.158 52.466 1.00 78.31 197 LYS A N 1
ATOM 1541 C CA . LYS A 1 197 ? -19.016 -1.533 52.738 1.00 78.31 197 LYS A CA 1
ATOM 1542 C C . LYS A 1 197 ? -19.957 -1.553 53.932 1.00 78.31 197 LYS A C 1
ATOM 1544 O O . LYS A 1 197 ? -19.617 -1.015 54.979 1.00 78.31 197 LYS A O 1
ATOM 1549 N N . VAL A 1 198 ? -21.083 -2.229 53.754 1.00 81.38 198 VAL A N 1
ATOM 1550 C CA . VAL A 1 198 ? -22.108 -2.459 54.774 1.00 81.38 198 VAL A CA 1
ATOM 1551 C C . VAL A 1 198 ? -22.351 -3.959 54.873 1.00 81.38 198 VAL A C 1
ATOM 1553 O O . VAL A 1 198 ? -22.188 -4.682 53.884 1.00 81.38 198 VAL A O 1
ATOM 1556 N N . ARG A 1 199 ? -22.660 -4.444 56.069 1.00 81.38 199 ARG A N 1
ATOM 1557 C CA . ARG A 1 199 ? -23.041 -5.833 56.319 1.00 81.38 199 ARG A CA 1
ATOM 1558 C C . ARG A 1 199 ? -24.561 -5.954 56.312 1.00 81.38 199 ARG A C 1
ATOM 1560 O O . ARG A 1 199 ? -25.281 -4.966 56.445 1.00 81.38 199 ARG A O 1
ATOM 1567 N N . THR A 1 200 ? -25.047 -7.178 56.129 1.00 80.94 200 THR A N 1
ATOM 1568 C CA . THR A 1 200 ? -26.461 -7.490 56.356 1.00 80.94 200 THR A CA 1
ATOM 1569 C C . THR A 1 200 ? -26.831 -7.069 57.779 1.00 80.94 200 THR A C 1
ATOM 1571 O O . THR A 1 200 ? -26.056 -7.318 58.700 1.00 80.94 200 THR A O 1
ATOM 1574 N N . ASP A 1 201 ? -27.981 -6.409 57.917 1.00 82.94 201 ASP A N 1
ATOM 1575 C CA . ASP A 1 201 ? -28.540 -5.871 59.169 1.00 82.94 201 ASP A CA 1
ATOM 1576 C C . ASP A 1 201 ? -27.891 -4.591 59.729 1.00 82.94 201 ASP A C 1
ATOM 1578 O O . ASP A 1 201 ? -28.281 -4.125 60.801 1.00 82.94 201 ASP A O 1
ATOM 1582 N N . ASP A 1 202 ? -26.976 -3.951 58.993 1.00 84.19 202 ASP A N 1
ATOM 1583 C CA . ASP A 1 202 ? -26.497 -2.616 59.365 1.00 84.19 202 ASP A CA 1
ATOM 1584 C C . ASP A 1 202 ? -27.610 -1.562 59.202 1.00 84.19 202 ASP A C 1
ATOM 1586 O O . ASP A 1 202 ? -28.321 -1.503 58.193 1.00 84.19 202 ASP A O 1
ATOM 1590 N N . LEU A 1 203 ? -27.735 -0.672 60.190 1.00 83.69 203 LEU A N 1
ATOM 1591 C CA . LEU A 1 203 ? -28.662 0.455 60.124 1.00 83.69 203 LEU A CA 1
ATOM 1592 C C . LEU A 1 203 ? -28.160 1.478 59.094 1.00 83.69 203 LEU A C 1
ATOM 1594 O O . LEU A 1 203 ? -27.167 2.161 59.329 1.00 83.69 203 LEU A O 1
ATOM 1598 N N . LEU A 1 204 ? -28.871 1.612 57.973 1.00 83.88 204 LEU A N 1
ATOM 1599 C CA . LEU A 1 204 ? -28.544 2.576 56.912 1.00 83.88 204 LEU A CA 1
ATOM 1600 C C . LEU A 1 204 ? -29.225 3.931 57.143 1.00 83.88 204 LEU A C 1
ATOM 1602 O O . LEU A 1 204 ? -28.589 4.987 57.103 1.00 83.88 204 LEU A O 1
ATOM 1606 N N . LEU A 1 205 ? -30.536 3.894 57.383 1.00 83.69 205 LEU A N 1
ATOM 1607 C CA . LEU A 1 205 ? -31.417 5.056 57.454 1.00 83.69 205 LEU A CA 1
ATOM 1608 C C . LEU A 1 205 ? -32.466 4.823 58.541 1.00 83.69 205 LEU A C 1
ATOM 1610 O O . LEU A 1 205 ? -33.020 3.730 58.646 1.00 83.69 205 LEU A O 1
ATOM 1614 N N . GLN A 1 206 ? -32.755 5.863 59.311 1.00 81.94 206 GLN A N 1
ATOM 1615 C CA . GLN A 1 206 ? -33.872 5.908 60.244 1.00 81.94 206 GLN A CA 1
ATOM 1616 C C . GLN A 1 206 ? -34.960 6.805 59.643 1.00 81.94 206 GLN A C 1
ATOM 1618 O O . GLN A 1 206 ? -34.667 7.937 59.249 1.00 81.94 206 GLN A O 1
ATOM 1623 N N . LEU A 1 207 ? -36.171 6.259 59.505 1.00 80.12 207 LEU A N 1
ATOM 1624 C CA . LEU A 1 207 ? -37.371 6.937 58.987 1.00 80.12 207 LEU A CA 1
ATOM 1625 C C . LEU A 1 207 ? -38.206 7.583 60.101 1.00 80.12 207 LEU A C 1
ATOM 1627 O O . LEU A 1 207 ? -37.779 7.496 61.276 1.00 80.12 207 LEU A O 1
#

Secondary structure (DSSP, 8-state):
-HHHHHHHHHHHHHHHHT-TTTTSHHHHHHHHHTT-TTHHHHHHHHHHHHIIIIIS--TT---S-S-HHHHHHHHHHHHHHHHHHHHHHHHHHHHHHHH-HHHHHHHHHHHHIIIIIHHHHHHHHHHHH-GGGTTTHHHHHHHHHHHHHHHHHHHHHS----PPP--PPP---GGG----SS-----EE-S-TT-----TT---EE-

Radius of gyration: 32.31 Å; chains: 1; bounding box: 65×52×88 Å